Protein AF-A0A819BRG4-F1 (afdb_monomer_lite)

Radius of gyration: 20.56 Å; chains: 1; bounding box: 50×46×64 Å

pLDDT: mean 71.84, std 25.8, range [22.94, 98.12]

Structure (mmCIF, N/CA/C/O backbone):
data_AF-A0A819BRG4-F1
#
_entry.id   AF-A0A819BRG4-F1
#
loop_
_atom_site.group_PDB
_atom_site.id
_atom_site.type_symbol
_atom_site.label_atom_id
_atom_site.label_alt_id
_atom_site.label_comp_id
_atom_site.label_asym_id
_atom_site.label_entity_id
_atom_site.label_seq_id
_atom_site.pdbx_PDB_ins_code
_atom_site.Cartn_x
_atom_site.Cartn_y
_atom_site.Cartn_z
_atom_site.occupancy
_atom_site.B_iso_or_equiv
_atom_site.auth_seq_id
_atom_site.auth_comp_id
_atom_site.auth_asym_id
_atom_site.auth_atom_id
_atom_site.pdbx_PDB_model_num
ATOM 1 N N . MET A 1 1 ? -1.654 2.416 -3.029 1.00 92.06 1 MET A N 1
ATOM 2 C CA . MET A 1 1 ? -0.441 2.684 -2.222 1.00 92.06 1 MET A CA 1
ATOM 3 C C . MET A 1 1 ? -0.077 1.465 -1.393 1.00 92.06 1 MET A C 1
ATOM 5 O O . MET A 1 1 ? -0.948 0.630 -1.151 1.00 92.06 1 MET A O 1
ATOM 9 N N . SER A 1 2 ? 1.171 1.364 -0.949 1.00 94.31 2 SER A N 1
ATOM 10 C CA . SER A 1 2 ? 1.632 0.278 -0.086 1.00 94.31 2 SER A CA 1
ATOM 11 C C . SER A 1 2 ? 2.642 0.740 0.960 1.00 94.31 2 SER A C 1
ATOM 13 O O . SER A 1 2 ? 3.322 1.752 0.794 1.00 94.31 2 SER A O 1
ATOM 15 N N . PHE A 1 3 ? 2.725 -0.029 2.042 1.00 94.56 3 PHE A N 1
ATOM 16 C CA . PHE A 1 3 ? 3.697 0.129 3.118 1.00 94.56 3 PHE A CA 1
ATOM 17 C C . PHE A 1 3 ? 4.425 -1.185 3.341 1.00 94.56 3 PHE A C 1
ATOM 19 O O . PHE A 1 3 ? 3.853 -2.268 3.165 1.00 94.56 3 PHE A O 1
ATOM 26 N N . GLY A 1 4 ? 5.667 -1.090 3.802 1.00 91.69 4 GLY A N 1
ATOM 27 C CA . GLY A 1 4 ? 6.415 -2.259 4.219 1.00 91.69 4 GLY A CA 1
ATOM 28 C C . GLY A 1 4 ? 7.232 -2.900 3.093 1.00 91.69 4 GLY A C 1
ATOM 29 O O . GLY A 1 4 ? 7.934 -2.193 2.383 1.00 91.69 4 GLY A O 1
ATOM 30 N N . LEU A 1 5 ? 7.189 -4.231 2.943 1.00 89.94 5 LEU A N 1
ATOM 31 C CA . LEU A 1 5 ? 8.140 -4.988 2.124 1.00 89.94 5 LEU A CA 1
ATOM 32 C C . LEU A 1 5 ? 8.053 -4.560 0.659 1.00 89.94 5 LEU A C 1
ATOM 34 O O . LEU A 1 5 ? 9.088 -4.330 0.043 1.00 89.94 5 LEU A O 1
ATOM 38 N N . ASP A 1 6 ? 6.844 -4.373 0.128 1.00 90.81 6 ASP A N 1
ATOM 39 C CA . ASP A 1 6 ? 6.666 -3.832 -1.222 1.00 90.81 6 ASP A CA 1
ATOM 40 C C . ASP A 1 6 ? 7.275 -2.432 -1.398 1.00 90.81 6 ASP A C 1
ATOM 42 O O . ASP A 1 6 ? 8.019 -2.189 -2.345 1.00 90.81 6 ASP A O 1
ATOM 46 N N . ALA A 1 7 ? 7.015 -1.518 -0.462 1.00 92.38 7 ALA A N 1
ATOM 47 C CA . ALA A 1 7 ? 7.562 -0.167 -0.523 1.00 92.38 7 ALA A CA 1
ATOM 48 C C . ALA A 1 7 ? 9.092 -0.148 -0.359 1.00 92.38 7 ALA A C 1
ATOM 50 O O . ALA A 1 7 ? 9.774 0.644 -1.001 1.00 92.38 7 ALA A O 1
ATOM 51 N N . ALA A 1 8 ? 9.649 -1.040 0.464 1.00 89.44 8 ALA A N 1
ATOM 52 C CA . ALA A 1 8 ? 11.092 -1.204 0.621 1.00 89.44 8 ALA A CA 1
ATOM 53 C C . ALA A 1 8 ? 11.752 -1.708 -0.672 1.00 89.44 8 ALA A C 1
ATOM 55 O O . ALA A 1 8 ? 12.777 -1.169 -1.080 1.00 89.44 8 ALA A O 1
ATOM 56 N N . ILE A 1 9 ? 11.132 -2.681 -1.353 1.00 88.75 9 ILE A N 1
ATOM 57 C CA . ILE A 1 9 ? 11.578 -3.142 -2.677 1.00 88.75 9 ILE A CA 1
ATOM 58 C C . ILE A 1 9 ? 11.504 -1.994 -3.692 1.00 88.75 9 ILE A C 1
ATOM 60 O O . ILE A 1 9 ? 12.415 -1.836 -4.503 1.00 88.75 9 ILE A O 1
ATOM 64 N N . ALA A 1 10 ? 10.440 -1.186 -3.651 1.00 90.38 10 ALA A N 1
ATOM 65 C CA . ALA A 1 10 ? 10.272 -0.054 -4.554 1.00 90.38 10 ALA A CA 1
ATOM 66 C C . ALA A 1 10 ? 11.357 1.021 -4.354 1.00 90.38 10 ALA A C 1
ATOM 68 O O . ALA A 1 10 ? 11.927 1.462 -5.353 1.00 90.38 10 ALA A O 1
ATOM 69 N N . ILE A 1 11 ? 11.694 1.390 -3.106 1.00 89.50 11 ILE A N 1
ATOM 70 C CA . ILE A 1 11 ? 12.812 2.313 -2.821 1.00 89.50 11 ILE A CA 1
ATOM 71 C C . ILE A 1 11 ? 14.123 1.752 -3.368 1.00 89.50 11 ILE A C 1
ATOM 73 O O . ILE A 1 11 ? 14.795 2.430 -4.137 1.00 89.50 11 ILE A O 1
ATOM 77 N N . GLU A 1 12 ? 14.468 0.504 -3.045 1.00 86.62 12 GLU A N 1
ATOM 78 C CA . GLU A 1 12 ? 15.734 -0.083 -3.501 1.00 86.62 12 GLU A CA 1
ATOM 79 C C . GLU A 1 12 ? 15.817 -0.121 -5.035 1.00 86.62 12 GLU A C 1
ATOM 81 O O . GLU A 1 12 ? 16.853 0.175 -5.637 1.00 86.62 12 GLU A O 1
ATOM 86 N N . PHE A 1 13 ? 14.714 -0.482 -5.694 1.00 87.50 13 PHE A N 1
ATOM 87 C CA . PHE A 1 13 ? 14.632 -0.481 -7.148 1.00 87.50 13 PHE A CA 1
ATOM 88 C C . PHE A 1 13 ? 14.841 0.925 -7.726 1.00 87.50 13 PHE A C 1
ATOM 90 O O . PHE A 1 13 ? 15.566 1.076 -8.715 1.00 87.50 13 PHE A O 1
ATOM 97 N N . HIS A 1 14 ? 14.232 1.944 -7.113 1.00 89.81 14 HIS A N 1
ATOM 98 C CA . HIS A 1 14 ? 14.416 3.343 -7.489 1.00 89.81 14 HIS A CA 1
ATOM 99 C C . HIS A 1 14 ? 15.877 3.776 -7.321 1.00 89.81 14 HIS A C 1
ATOM 101 O O . HIS A 1 14 ? 16.483 4.257 -8.281 1.00 89.81 14 HIS A O 1
ATOM 107 N N . ASP A 1 15 ? 16.481 3.522 -6.161 1.00 88.81 15 ASP A N 1
ATOM 108 C CA . ASP A 1 15 ? 17.865 3.901 -5.869 1.00 88.81 15 ASP A CA 1
ATOM 109 C C . ASP A 1 15 ? 18.838 3.252 -6.851 1.00 88.81 15 ASP A C 1
ATOM 111 O O . ASP A 1 15 ? 19.709 3.924 -7.411 1.00 88.81 15 ASP A O 1
ATOM 115 N N . ARG A 1 16 ? 18.661 1.963 -7.153 1.00 85.56 16 ARG A N 1
ATOM 116 C CA . ARG A 1 16 ? 19.487 1.257 -8.146 1.00 85.56 16 ARG A CA 1
ATOM 117 C C . ARG A 1 16 ? 19.334 1.828 -9.541 1.00 85.56 16 ARG A C 1
ATOM 119 O O . ARG A 1 16 ? 20.323 1.918 -10.269 1.00 85.56 16 ARG A O 1
ATOM 126 N N . ARG A 1 17 ? 18.116 2.212 -9.919 1.00 86.94 17 ARG A N 1
ATOM 127 C CA . ARG A 1 17 ? 17.847 2.844 -11.211 1.00 86.94 17 ARG A CA 1
ATOM 128 C C . ARG A 1 17 ? 18.518 4.205 -11.328 1.00 86.94 17 ARG A C 1
ATOM 130 O O . ARG A 1 17 ? 19.012 4.529 -12.405 1.00 86.94 17 ARG A O 1
ATOM 137 N N . THR A 1 18 ? 18.566 4.959 -10.238 1.00 86.19 18 THR A N 1
ATOM 138 C CA . THR A 1 18 ? 19.268 6.243 -10.169 1.00 86.19 18 THR A CA 1
ATOM 139 C C . THR A 1 18 ? 20.787 6.057 -10.238 1.00 86.19 18 THR A C 1
ATOM 141 O O . THR A 1 18 ? 21.455 6.797 -10.957 1.00 86.19 18 THR A O 1
ATOM 144 N N . HIS A 1 19 ? 21.335 5.042 -9.562 1.00 89.81 19 HIS A N 1
ATOM 145 C CA . HIS A 1 19 ? 22.779 4.776 -9.538 1.00 89.81 19 HIS A CA 1
ATOM 146 C C . HIS A 1 19 ? 23.328 4.173 -10.841 1.00 89.81 19 HIS A C 1
ATOM 148 O O . HIS A 1 19 ? 24.421 4.538 -11.267 1.00 89.81 19 HIS A O 1
ATOM 154 N N . ASP A 1 20 ? 22.607 3.246 -11.478 1.00 87.56 20 ASP A N 1
ATOM 155 C CA . ASP A 1 20 ? 23.045 2.592 -12.718 1.00 87.56 20 ASP A CA 1
ATOM 156 C C . ASP A 1 20 ? 21.893 2.477 -13.730 1.00 87.56 20 ASP A C 1
ATOM 158 O O . ASP A 1 20 ? 21.337 1.393 -13.938 1.00 87.56 20 ASP A O 1
ATOM 162 N N . PRO A 1 21 ? 21.532 3.575 -14.417 1.00 87.25 21 PRO A N 1
ATOM 163 C CA . PRO A 1 21 ? 20.396 3.592 -15.337 1.00 87.25 21 PRO A CA 1
ATOM 164 C C . PRO A 1 21 ? 20.570 2.643 -16.534 1.00 87.25 21 PRO A C 1
ATOM 166 O O . PRO A 1 21 ? 19.584 2.232 -17.152 1.00 87.25 21 PRO A O 1
ATOM 169 N N . THR A 1 22 ? 21.801 2.229 -16.862 1.00 88.19 22 THR A N 1
ATOM 170 C CA . THR A 1 22 ? 22.077 1.337 -18.002 1.00 88.19 22 THR A CA 1
ATOM 171 C C . THR A 1 22 ? 21.472 -0.058 -17.806 1.00 88.19 22 THR A C 1
ATOM 173 O O . THR A 1 22 ? 20.990 -0.681 -18.768 1.00 88.19 22 THR A O 1
ATOM 176 N N . LYS A 1 23 ? 21.379 -0.504 -16.546 1.00 84.19 23 LYS A N 1
ATOM 177 C CA . LYS A 1 23 ? 20.692 -1.732 -16.118 1.00 84.19 23 LYS A CA 1
ATOM 178 C C . LYS A 1 23 ? 19.172 -1.673 -16.301 1.00 84.19 23 LYS A C 1
ATOM 180 O O . LYS A 1 23 ? 18.545 -2.725 -16.364 1.00 84.19 23 LYS A O 1
ATOM 185 N N . PHE A 1 24 ? 18.596 -0.483 -16.494 1.00 86.69 24 PHE A N 1
ATOM 186 C CA . PHE A 1 24 ? 17.149 -0.223 -16.581 1.00 86.69 24 PHE A CA 1
ATOM 187 C C . PHE A 1 24 ? 16.708 0.289 -17.964 1.00 86.69 24 PHE A C 1
ATOM 189 O O . PHE A 1 24 ? 15.640 0.874 -18.151 1.00 86.69 24 PHE A O 1
ATOM 196 N N . SER A 1 25 ? 17.541 0.035 -18.974 1.00 86.38 25 SER A N 1
ATOM 197 C CA . SER A 1 25 ? 17.383 0.534 -20.347 1.00 86.38 25 SER A CA 1
ATOM 198 C C . SER A 1 25 ? 16.217 -0.072 -21.144 1.00 86.38 25 SER A C 1
ATOM 200 O O . SER A 1 25 ? 15.992 0.323 -22.283 1.00 86.38 25 SER A O 1
ATOM 202 N N . SER A 1 26 ? 15.471 -1.042 -20.605 1.00 88.69 26 SER A N 1
ATOM 203 C CA . SER A 1 26 ? 14.323 -1.639 -21.308 1.00 88.69 26 SER A CA 1
ATOM 204 C C . SER A 1 26 ? 13.277 -2.191 -20.345 1.00 88.69 26 SER A C 1
ATOM 206 O O . SER A 1 26 ? 13.593 -2.535 -19.208 1.00 88.69 26 SER A O 1
ATOM 208 N N . ALA A 1 27 ? 12.039 -2.356 -20.820 1.00 81.50 27 ALA A N 1
ATOM 209 C CA . ALA A 1 27 ? 10.942 -2.896 -20.017 1.00 81.50 27 ALA A CA 1
ATOM 210 C C . ALA A 1 27 ? 11.235 -4.304 -19.463 1.00 81.50 27 ALA A C 1
ATOM 212 O O . ALA A 1 27 ? 10.916 -4.589 -18.311 1.00 81.50 27 ALA A O 1
ATOM 213 N N . TRP A 1 28 ? 11.873 -5.176 -20.252 1.00 81.50 28 TRP A N 1
ATOM 214 C CA . TRP A 1 28 ? 12.240 -6.519 -19.795 1.00 81.50 28 TRP A CA 1
ATOM 215 C C . TRP A 1 28 ? 13.332 -6.479 -18.722 1.00 81.50 28 TRP A C 1
ATOM 217 O O . TRP A 1 28 ? 13.199 -7.137 -17.692 1.00 81.50 28 TRP A O 1
ATOM 227 N N . LYS A 1 29 ? 14.361 -5.640 -18.911 1.00 84.25 29 LYS A N 1
ATOM 228 C CA . LYS A 1 29 ? 15.399 -5.426 -17.892 1.00 84.25 29 LYS A CA 1
ATOM 229 C C . LYS A 1 29 ? 14.814 -4.852 -16.599 1.00 84.25 29 LYS A C 1
ATOM 231 O O . LYS A 1 29 ? 15.152 -5.339 -15.530 1.00 84.25 29 LYS A O 1
ATOM 236 N N . ASN A 1 30 ? 13.878 -3.905 -16.691 1.00 82.12 30 ASN A N 1
ATOM 237 C CA . ASN A 1 30 ? 13.188 -3.341 -15.525 1.00 82.12 30 ASN A CA 1
ATOM 238 C C . ASN A 1 30 ? 12.427 -4.417 -14.749 1.00 82.12 30 ASN A C 1
ATOM 240 O O . ASN A 1 30 ? 12.574 -4.515 -13.534 1.00 82.12 30 ASN A O 1
ATOM 244 N N . LYS A 1 31 ? 11.668 -5.271 -15.449 1.00 83.12 31 LYS A N 1
ATOM 245 C CA . LYS A 1 31 ? 10.961 -6.396 -14.820 1.00 83.12 31 LYS A CA 1
ATOM 246 C C . LYS A 1 31 ? 11.927 -7.374 -14.151 1.00 83.12 31 LYS A C 1
ATOM 248 O O . LYS A 1 31 ? 11.674 -7.795 -13.027 1.00 83.12 31 LYS A O 1
ATOM 253 N N . LEU A 1 32 ? 13.028 -7.718 -14.821 1.00 84.62 32 LEU A N 1
ATOM 254 C CA . LEU A 1 32 ? 14.026 -8.636 -14.273 1.00 84.62 32 LEU A CA 1
ATOM 255 C C . LEU A 1 32 ? 14.723 -8.053 -13.038 1.00 84.62 32 LEU A C 1
ATOM 257 O O . LEU A 1 32 ? 14.906 -8.763 -12.056 1.00 84.62 32 LEU A O 1
ATOM 261 N N . MET A 1 33 ? 15.075 -6.768 -13.061 1.00 83.31 33 MET A N 1
ATOM 262 C CA . MET A 1 33 ? 15.674 -6.092 -11.909 1.00 83.31 33 MET A CA 1
ATOM 263 C C . MET A 1 33 ? 14.712 -6.069 -10.722 1.00 83.31 33 MET A C 1
ATOM 265 O O . MET A 1 33 ? 15.103 -6.460 -9.629 1.00 83.31 33 MET A O 1
ATOM 269 N N . TYR A 1 34 ? 13.439 -5.723 -10.942 1.00 81.62 34 TYR A N 1
ATOM 270 C CA . TYR A 1 34 ? 12.427 -5.759 -9.884 1.00 81.62 34 TYR A CA 1
ATOM 271 C C . TYR A 1 34 ? 12.274 -7.168 -9.297 1.00 81.62 34 TYR A C 1
ATOM 273 O O . TYR A 1 34 ? 12.226 -7.327 -8.080 1.00 81.62 34 TYR A O 1
ATOM 281 N N . LEU A 1 35 ? 12.274 -8.205 -10.143 1.00 82.38 35 LEU A N 1
ATOM 282 C CA . LEU A 1 35 ? 12.225 -9.601 -9.701 1.00 82.38 35 LEU A CA 1
ATOM 283 C C . LEU A 1 35 ? 13.461 -9.999 -8.876 1.00 82.38 35 LEU A C 1
ATOM 285 O O . LEU A 1 35 ? 13.324 -10.682 -7.860 1.00 82.38 35 LEU A O 1
ATOM 289 N N . ASN A 1 36 ? 14.656 -9.581 -9.296 1.00 84.00 36 ASN A N 1
ATOM 290 C CA . ASN A 1 36 ? 15.903 -9.879 -8.592 1.00 84.00 36 ASN A CA 1
ATOM 291 C C . ASN A 1 36 ? 15.954 -9.202 -7.219 1.00 84.00 36 ASN A C 1
ATOM 293 O O . ASN A 1 36 ? 16.252 -9.877 -6.232 1.00 84.00 36 ASN A O 1
ATOM 297 N N . GLU A 1 37 ? 15.603 -7.916 -7.137 1.00 81.94 37 GLU A N 1
ATOM 298 C CA . GLU A 1 37 ? 15.540 -7.199 -5.858 1.00 81.94 37 GLU A CA 1
ATOM 299 C C . GLU A 1 37 ? 14.462 -7.785 -4.949 1.00 81.94 37 GLU A C 1
ATOM 301 O O . GLU A 1 37 ? 14.736 -8.103 -3.793 1.00 81.94 37 GLU A O 1
ATOM 306 N N . SER A 1 38 ? 13.276 -8.071 -5.493 1.00 78.69 38 SER A N 1
ATOM 307 C CA . SER A 1 38 ? 12.211 -8.753 -4.752 1.00 78.69 38 SER A CA 1
ATOM 308 C C . SER A 1 38 ? 12.687 -10.086 -4.172 1.00 78.69 38 SER A C 1
ATOM 310 O O . SER A 1 38 ? 12.379 -10.409 -3.028 1.00 78.69 38 SER A O 1
ATOM 312 N N . ARG A 1 39 ? 13.471 -10.867 -4.929 1.00 79.56 39 ARG A N 1
ATOM 313 C CA . ARG A 1 39 ? 14.001 -12.162 -4.479 1.00 79.56 39 ARG A CA 1
ATOM 314 C C . ARG A 1 39 ? 15.076 -12.016 -3.404 1.00 79.56 39 ARG A C 1
ATOM 316 O O . ARG A 1 39 ? 15.070 -12.806 -2.461 1.00 79.56 39 ARG A O 1
ATOM 323 N N . LYS A 1 40 ? 15.989 -11.051 -3.544 1.00 78.94 40 LYS A N 1
ATOM 324 C CA . LYS A 1 40 ? 17.002 -10.732 -2.528 1.00 78.94 40 LYS A CA 1
ATOM 325 C C . LYS A 1 40 ? 16.316 -10.362 -1.214 1.00 78.94 40 LYS A C 1
ATOM 327 O O . LYS A 1 40 ? 16.521 -11.049 -0.218 1.00 78.94 40 LYS A O 1
ATOM 332 N N . TYR A 1 41 ? 15.410 -9.383 -1.258 1.00 69.50 41 TYR A N 1
ATOM 333 C CA . TYR A 1 41 ? 14.662 -8.931 -0.088 1.00 69.50 41 TYR A CA 1
ATOM 334 C C . TYR A 1 41 ? 13.819 -10.042 0.513 1.00 69.50 41 TYR A C 1
ATOM 336 O O . TYR A 1 41 ? 13.854 -10.220 1.718 1.00 69.50 41 TYR A O 1
ATOM 344 N N . LEU A 1 42 ? 13.120 -10.848 -0.288 1.00 72.06 42 LEU A N 1
ATOM 345 C CA . LEU A 1 42 ? 12.347 -11.976 0.229 1.00 72.06 42 LEU A CA 1
ATOM 346 C C . LEU A 1 42 ? 13.235 -13.025 0.918 1.00 72.06 42 LEU A C 1
ATOM 348 O O . LEU A 1 42 ? 12.835 -13.585 1.933 1.00 72.06 42 LEU A O 1
ATOM 352 N N . ASN A 1 43 ? 14.427 -13.305 0.388 1.00 71.88 43 ASN A N 1
ATOM 353 C CA . ASN A 1 43 ? 15.364 -14.253 0.994 1.00 71.88 43 ASN A CA 1
ATOM 354 C C . ASN A 1 43 ? 15.930 -13.718 2.318 1.00 71.88 43 ASN A C 1
ATOM 356 O O . ASN A 1 43 ? 15.910 -14.423 3.328 1.00 71.88 43 ASN A O 1
ATOM 360 N N . ASP A 1 44 ? 16.361 -12.458 2.330 1.00 69.81 44 ASP A N 1
ATOM 361 C CA . ASP A 1 44 ? 16.829 -11.772 3.537 1.00 69.81 44 ASP A CA 1
ATOM 362 C C . ASP A 1 44 ? 15.701 -11.681 4.576 1.00 69.81 44 ASP A C 1
ATOM 364 O O . ASP A 1 44 ? 15.917 -11.908 5.765 1.00 69.81 44 ASP A O 1
ATOM 368 N N . PHE A 1 45 ? 14.465 -11.472 4.127 1.00 66.81 45 PHE A N 1
ATOM 369 C CA . PHE A 1 45 ? 13.256 -11.442 4.944 1.00 66.81 45 PHE A CA 1
ATOM 370 C C . PHE A 1 45 ? 12.920 -12.804 5.569 1.00 66.81 45 PHE A C 1
ATOM 372 O O . PHE A 1 45 ? 12.666 -12.904 6.768 1.00 66.81 45 PHE A O 1
ATOM 379 N N . VAL A 1 46 ? 12.953 -13.880 4.775 1.00 64.19 46 VAL A N 1
ATOM 380 C CA . VAL A 1 46 ? 12.710 -15.254 5.253 1.00 64.19 46 VAL A CA 1
ATOM 381 C C . VAL A 1 46 ? 13.771 -15.673 6.273 1.00 64.19 46 VAL A C 1
ATOM 383 O O . VAL A 1 46 ? 13.460 -16.396 7.219 1.00 64.19 46 VAL A O 1
ATOM 386 N N . ARG A 1 47 ? 15.014 -15.208 6.107 1.00 60.81 47 ARG A N 1
ATOM 387 C CA . ARG A 1 47 ? 16.136 -15.517 7.004 1.00 60.81 47 ARG A CA 1
ATOM 388 C C . ARG A 1 47 ? 16.162 -14.670 8.275 1.00 60.81 47 ARG A C 1
ATOM 390 O O . ARG A 1 47 ? 16.555 -15.187 9.315 1.00 60.81 47 ARG A O 1
ATOM 397 N N . SER A 1 48 ? 15.748 -13.406 8.207 1.00 57.25 48 SER A N 1
ATOM 398 C CA . SER A 1 48 ? 15.838 -12.451 9.324 1.00 57.25 48 SER A CA 1
ATOM 399 C C . SER A 1 48 ? 14.732 -12.589 10.373 1.00 57.25 48 SER A C 1
ATOM 401 O O . SER A 1 48 ? 14.841 -11.972 11.426 1.00 57.25 48 SER A O 1
ATOM 403 N N . LYS A 1 49 ? 13.693 -13.412 10.136 1.00 53.28 49 LYS A N 1
ATOM 404 C CA . LYS A 1 49 ? 12.567 -13.611 11.073 1.00 53.28 49 LYS A CA 1
ATOM 405 C C . LYS A 1 49 ? 11.968 -12.261 11.512 1.00 53.28 49 LYS A C 1
ATOM 407 O O . LYS A 1 49 ? 11.818 -12.017 12.705 1.00 53.28 49 LYS A O 1
ATOM 412 N N . MET A 1 50 ? 11.684 -11.367 10.560 1.00 56.44 50 MET A N 1
ATOM 413 C CA . MET A 1 50 ? 11.503 -9.948 10.883 1.00 56.44 50 MET A CA 1
ATOM 414 C C . MET A 1 50 ? 10.116 -9.362 10.584 1.00 56.44 50 MET A C 1
ATOM 416 O O . MET A 1 50 ? 9.415 -9.778 9.666 1.00 56.44 50 MET A O 1
ATOM 420 N N . TRP A 1 51 ? 9.794 -8.395 11.450 1.00 71.44 51 TRP A N 1
ATOM 421 C CA . TRP A 1 51 ? 8.763 -7.356 11.491 1.00 71.44 51 TRP A CA 1
ATOM 422 C C . TRP A 1 51 ? 7.346 -7.681 10.998 1.00 71.44 51 TRP A C 1
ATOM 424 O O . TRP A 1 51 ? 7.013 -7.711 9.810 1.00 71.44 51 TRP A O 1
ATOM 434 N N . SER A 1 52 ? 6.468 -7.835 11.980 1.00 81.88 52 SER A N 1
ATOM 435 C CA . SER A 1 52 ? 5.032 -7.741 11.806 1.00 81.88 52 SER A CA 1
ATOM 436 C C . SER A 1 52 ? 4.611 -6.269 11.759 1.00 81.88 52 SER A C 1
ATOM 438 O O . SER A 1 52 ? 5.101 -5.428 12.519 1.00 81.88 52 SER A O 1
ATOM 440 N N . LEU A 1 53 ? 3.724 -5.940 10.821 1.00 91.06 53 LEU A N 1
ATOM 441 C CA . LEU A 1 53 ? 3.272 -4.566 10.590 1.00 91.06 53 LEU A CA 1
ATOM 442 C C . LEU A 1 53 ? 2.594 -3.930 11.813 1.00 91.06 53 LEU A C 1
ATOM 444 O O . LEU A 1 53 ? 2.628 -2.710 11.942 1.00 91.06 53 LEU A O 1
ATOM 448 N N . ASP A 1 54 ? 2.033 -4.731 12.720 1.00 92.44 54 ASP A N 1
ATOM 449 C CA . ASP A 1 54 ? 1.408 -4.270 13.970 1.00 92.44 54 ASP A CA 1
ATOM 450 C C . ASP A 1 54 ? 2.387 -3.560 14.920 1.00 92.44 54 ASP A C 1
ATOM 452 O O . ASP A 1 54 ? 1.967 -2.749 15.737 1.00 92.44 54 ASP A O 1
ATOM 456 N N . SER A 1 55 ? 3.696 -3.801 14.786 1.00 90.19 55 SER A N 1
ATOM 457 C CA . SER A 1 55 ? 4.724 -3.095 15.570 1.00 90.19 55 SER A CA 1
ATOM 458 C C . SER A 1 55 ? 5.077 -1.709 15.010 1.00 90.19 55 SER A C 1
ATOM 460 O O . SER A 1 55 ? 5.732 -0.917 15.684 1.00 90.19 55 SER A O 1
ATOM 462 N N . TYR A 1 56 ? 4.668 -1.412 13.773 1.00 92.06 56 TYR A N 1
ATOM 463 C CA . TYR A 1 56 ? 5.059 -0.205 13.033 1.00 92.06 56 TYR A CA 1
ATOM 464 C C . TYR A 1 56 ? 3.868 0.691 12.718 1.00 92.06 56 TYR A C 1
ATOM 466 O O . TYR A 1 56 ? 4.029 1.905 12.615 1.00 92.06 56 TYR A O 1
ATOM 474 N N . ILE A 1 57 ? 2.687 0.100 12.549 1.00 95.06 57 ILE A N 1
ATOM 475 C CA . ILE A 1 57 ? 1.481 0.777 12.095 1.00 95.06 57 ILE A CA 1
ATOM 476 C C . ILE A 1 57 ? 0.357 0.545 13.094 1.00 95.06 57 ILE A C 1
ATOM 478 O O . ILE A 1 57 ? -0.029 -0.595 13.339 1.00 95.06 57 ILE A O 1
ATOM 482 N N . ARG A 1 58 ? -0.257 1.634 13.557 1.00 96.88 58 ARG A N 1
ATOM 483 C CA . ARG A 1 58 ? -1.609 1.607 14.113 1.00 96.88 58 ARG A CA 1
ATOM 484 C C . ARG A 1 58 ? -2.612 1.822 12.984 1.00 96.88 58 ARG A C 1
ATOM 486 O O . ARG A 1 58 ? -2.592 2.863 12.325 1.00 96.88 58 ARG A O 1
ATOM 493 N N . LEU A 1 59 ? -3.471 0.834 12.751 1.00 97.75 59 LEU A N 1
ATOM 494 C CA . LEU A 1 59 ? -4.448 0.832 11.662 1.00 97.75 59 LEU A CA 1
ATOM 495 C C . LEU A 1 59 ? -5.842 1.135 12.197 1.00 97.75 59 LEU A C 1
ATOM 497 O O . LEU A 1 59 ? -6.339 0.416 13.061 1.00 97.75 59 LEU A O 1
ATOM 501 N N . ILE A 1 60 ? -6.490 2.165 11.660 1.00 98.12 60 ILE A N 1
ATOM 502 C CA . ILE A 1 60 ? -7.840 2.568 12.056 1.00 98.12 60 ILE A CA 1
ATOM 503 C C . ILE A 1 60 ? -8.700 2.692 10.800 1.00 98.12 60 ILE A C 1
ATOM 505 O O . ILE A 1 60 ? -8.396 3.498 9.923 1.00 98.12 60 ILE A O 1
ATOM 509 N N . CYS A 1 61 ? -9.771 1.910 10.713 1.00 97.06 61 CYS A N 1
ATOM 510 C CA . CYS A 1 61 ? -10.706 1.905 9.586 1.00 97.06 61 CYS A CA 1
ATOM 511 C C . CYS A 1 61 ? -12.096 2.287 10.092 1.00 97.06 61 CYS A C 1
ATOM 513 O O . CYS A 1 61 ? -12.614 1.627 10.986 1.00 97.06 61 CYS A O 1
ATOM 515 N N . ASP A 1 62 ? -12.679 3.369 9.572 1.00 96.88 62 ASP A N 1
ATOM 516 C CA . ASP A 1 62 ? -13.985 3.904 9.995 1.00 96.88 62 ASP A CA 1
ATOM 517 C C . ASP A 1 62 ? -14.136 4.047 11.528 1.00 96.88 62 ASP A C 1
ATOM 519 O O . ASP A 1 62 ? -15.205 3.857 12.102 1.00 96.88 62 ASP A O 1
ATOM 523 N N . GLY A 1 63 ? -13.035 4.395 12.206 1.00 95.50 63 GLY A N 1
ATOM 524 C CA . GLY A 1 63 ? -12.970 4.554 13.663 1.00 95.50 63 GLY A CA 1
ATOM 525 C C . GLY A 1 63 ? -12.670 3.270 14.449 1.00 95.50 63 GLY A C 1
ATOM 526 O O . GLY A 1 63 ? -12.379 3.355 15.641 1.00 95.50 63 GLY A O 1
ATOM 527 N N . GLU A 1 64 ? -12.666 2.100 13.809 1.00 95.94 64 GLU A N 1
ATOM 528 C CA . GLU A 1 64 ? -12.305 0.822 14.428 1.00 95.94 64 GLU A CA 1
ATOM 529 C C . GLU A 1 64 ? -10.790 0.591 14.368 1.00 95.94 64 GLU A C 1
ATOM 531 O O . GLU A 1 64 ? -10.175 0.693 13.306 1.00 95.94 64 GLU A O 1
ATOM 536 N N . ASN A 1 65 ? -10.171 0.270 15.508 1.00 96.75 65 ASN A N 1
ATOM 537 C CA . ASN A 1 65 ? -8.755 -0.085 15.564 1.00 96.75 65 ASN A CA 1
ATOM 538 C C . ASN A 1 65 ? -8.559 -1.543 15.122 1.00 96.75 65 ASN A C 1
ATOM 540 O O . ASN A 1 65 ? -8.962 -2.467 15.822 1.00 96.75 65 ASN A O 1
ATOM 544 N N . LEU A 1 66 ? -7.895 -1.735 13.983 1.00 96.56 66 LEU A N 1
ATOM 545 C CA . LEU A 1 66 ? -7.631 -3.032 13.356 1.00 96.56 66 LEU A CA 1
ATOM 546 C C . LEU A 1 66 ? -6.144 -3.415 13.385 1.00 96.56 66 LEU A C 1
ATOM 548 O O . LEU A 1 66 ? -5.699 -4.248 12.597 1.00 96.56 66 LEU A O 1
ATOM 552 N N . THR A 1 67 ? -5.356 -2.811 14.275 1.00 96.44 67 THR A N 1
ATOM 553 C CA . THR A 1 67 ? -3.898 -3.019 14.349 1.00 96.44 67 THR A CA 1
ATOM 554 C C . THR A 1 67 ? -3.518 -4.489 14.532 1.00 96.44 67 THR A C 1
ATOM 556 O O . THR A 1 67 ? -2.627 -4.976 13.843 1.00 96.44 67 THR A O 1
ATOM 559 N N . ASP A 1 68 ? -4.240 -5.240 15.367 1.00 94.81 68 ASP A N 1
ATOM 560 C CA . ASP A 1 68 ? -3.947 -6.661 15.606 1.00 94.81 68 ASP A CA 1
ATOM 561 C C . ASP A 1 68 ? -4.094 -7.535 14.352 1.00 94.81 68 ASP A C 1
ATOM 563 O O . ASP A 1 68 ? -3.418 -8.559 14.218 1.00 94.81 68 ASP A O 1
ATOM 567 N N . ALA A 1 69 ? -4.917 -7.116 13.383 1.00 93.69 69 ALA A N 1
ATOM 568 C CA . ALA A 1 69 ? -5.042 -7.818 12.110 1.00 93.69 69 ALA A CA 1
ATOM 569 C C . ALA A 1 69 ? -3.732 -7.790 11.299 1.00 93.69 69 ALA A C 1
ATOM 571 O O . ALA A 1 69 ? -3.572 -8.589 10.379 1.00 93.69 69 ALA A O 1
ATOM 572 N N . LEU A 1 70 ? -2.777 -6.915 11.639 1.00 94.19 70 LEU A N 1
ATOM 573 C CA . LEU A 1 70 ? -1.496 -6.756 10.949 1.00 94.19 70 LEU A CA 1
ATOM 574 C C . LEU A 1 70 ? -0.395 -7.726 11.399 1.00 94.19 70 LEU A C 1
ATOM 576 O O . LEU A 1 70 ? 0.634 -7.822 10.726 1.00 94.19 70 LEU A O 1
ATOM 580 N N . ARG A 1 71 ? -0.605 -8.493 12.476 1.00 90.38 71 ARG A N 1
ATOM 581 C CA . ARG A 1 71 ? 0.424 -9.334 13.120 1.00 90.38 71 ARG A CA 1
ATOM 582 C C . ARG A 1 71 ? 1.125 -10.339 12.197 1.00 90.38 71 ARG A C 1
ATOM 584 O O . ARG A 1 71 ? 2.259 -10.738 12.448 1.00 90.38 71 ARG A O 1
ATOM 591 N N . HIS A 1 72 ? 0.466 -10.775 11.126 1.00 89.44 72 HIS A N 1
ATOM 592 C CA . HIS A 1 72 ? 0.995 -11.789 10.202 1.00 89.44 72 HIS A CA 1
ATOM 593 C C . HIS A 1 72 ? 1.326 -11.245 8.810 1.00 89.44 72 HIS A C 1
ATOM 595 O O . HIS A 1 72 ? 1.558 -12.022 7.877 1.00 89.44 72 HIS A O 1
ATOM 601 N N . TYR A 1 73 ? 1.341 -9.923 8.658 1.00 92.56 73 TYR A N 1
ATOM 602 C CA . TYR A 1 73 ? 1.601 -9.270 7.386 1.00 92.56 73 TYR A CA 1
ATOM 603 C C . TYR A 1 73 ? 2.857 -8.415 7.455 1.00 92.56 73 TYR A C 1
ATOM 605 O O . TYR A 1 73 ? 3.182 -7.807 8.473 1.00 92.56 73 TYR A O 1
ATOM 613 N N . ASN A 1 74 ? 3.538 -8.367 6.317 1.00 91.31 74 ASN A N 1
ATOM 614 C CA . ASN A 1 74 ? 4.760 -7.596 6.104 1.00 91.31 74 ASN A CA 1
ATOM 615 C C . ASN A 1 74 ? 4.554 -6.594 4.966 1.00 91.31 74 ASN A C 1
ATOM 617 O O . ASN A 1 74 ? 5.473 -5.926 4.519 1.00 91.31 74 ASN A O 1
ATOM 621 N N . THR A 1 75 ? 3.357 -6.523 4.400 1.00 92.75 75 THR A N 1
ATOM 622 C CA . THR A 1 75 ? 2.979 -5.516 3.416 1.00 92.75 75 THR A CA 1
ATOM 623 C C . THR A 1 75 ? 1.520 -5.172 3.626 1.00 92.75 75 THR A C 1
ATOM 625 O O . THR A 1 75 ? 0.673 -6.062 3.721 1.00 92.75 75 THR A O 1
ATOM 628 N N . LEU A 1 76 ? 1.252 -3.875 3.722 1.00 95.75 76 LEU A N 1
ATOM 629 C CA . LEU A 1 76 ? -0.089 -3.317 3.789 1.00 95.75 76 LEU A CA 1
ATOM 630 C C . LEU A 1 76 ? -0.358 -2.654 2.449 1.00 95.75 76 LEU A C 1
ATOM 632 O O . LEU A 1 76 ? 0.390 -1.762 2.051 1.00 95.75 76 LEU A O 1
ATOM 636 N N . LEU A 1 77 ? -1.409 -3.082 1.763 1.00 95.69 77 LEU A N 1
ATOM 637 C CA . LEU A 1 77 ? -1.896 -2.438 0.553 1.00 95.69 77 LEU A CA 1
ATOM 638 C C . LEU A 1 77 ? -3.160 -1.661 0.864 1.00 95.69 77 LEU A C 1
ATOM 640 O O . LEU A 1 77 ? -4.052 -2.159 1.550 1.00 95.69 77 LEU A O 1
ATOM 644 N N . ILE A 1 78 ? -3.243 -0.473 0.282 1.00 96.19 78 ILE A N 1
ATOM 645 C CA . ILE A 1 78 ? -4.463 0.318 0.229 1.00 96.19 78 ILE A CA 1
ATOM 646 C C . ILE A 1 78 ? -4.787 0.546 -1.236 1.00 96.19 78 ILE A C 1
ATOM 648 O O . ILE A 1 78 ? -4.003 1.162 -1.975 1.00 96.19 78 ILE A O 1
ATOM 652 N N . LEU A 1 79 ? -5.922 0.001 -1.656 1.00 94.12 79 LEU A N 1
ATOM 653 C CA . LEU A 1 79 ? -6.329 -0.063 -3.050 1.00 94.12 79 LEU A CA 1
ATOM 654 C C . LEU A 1 79 ? -7.662 0.654 -3.232 1.00 94.12 79 LEU A C 1
ATOM 656 O O . LEU A 1 79 ? -8.623 0.384 -2.522 1.00 94.12 79 LEU A O 1
ATOM 660 N N . ASN A 1 80 ? -7.703 1.536 -4.227 1.00 92.50 80 ASN A N 1
ATOM 661 C CA . ASN A 1 80 ? -8.941 2.113 -4.746 1.00 92.50 80 ASN A CA 1
ATOM 662 C C . ASN A 1 80 ? -9.420 1.373 -6.010 1.00 92.50 80 ASN A C 1
ATOM 664 O O . ASN A 1 80 ? -10.598 1.382 -6.321 1.00 92.50 80 ASN A O 1
ATOM 668 N N . ILE A 1 81 ? -8.512 0.717 -6.745 1.00 89.81 81 ILE A N 1
ATOM 669 C CA . ILE A 1 81 ? -8.791 0.002 -8.002 1.00 89.81 81 ILE A CA 1
ATOM 670 C C . ILE A 1 81 ? -8.519 -1.508 -7.851 1.00 89.81 81 ILE A C 1
ATOM 672 O O . ILE A 1 81 ? -7.742 -1.895 -6.976 1.00 89.81 81 ILE A O 1
ATOM 676 N N . PRO A 1 82 ? -9.085 -2.383 -8.711 1.00 83.19 82 PRO A N 1
ATOM 677 C CA . PRO A 1 82 ? -8.955 -3.842 -8.573 1.00 83.19 82 PRO A CA 1
ATOM 678 C C . PRO A 1 82 ? -7.572 -4.411 -8.914 1.00 83.19 82 PRO A C 1
ATOM 680 O O . PRO A 1 82 ? -7.407 -5.630 -8.939 1.00 83.19 82 PRO A O 1
ATOM 683 N N . ALA A 1 83 ? -6.593 -3.562 -9.215 1.00 84.75 83 ALA A N 1
ATOM 684 C CA . ALA A 1 83 ? -5.285 -3.967 -9.698 1.00 84.75 83 ALA A CA 1
ATOM 685 C C . ALA A 1 83 ? -4.169 -3.437 -8.799 1.00 84.75 83 ALA A C 1
ATOM 687 O O . ALA A 1 83 ? -4.262 -2.362 -8.207 1.00 84.75 83 ALA A O 1
ATOM 688 N N . TYR A 1 84 ? -3.090 -4.204 -8.739 1.00 85.62 84 TYR A N 1
ATOM 689 C CA . TYR A 1 84 ? -1.893 -3.916 -7.970 1.00 85.62 84 TYR A CA 1
ATOM 690 C C . TYR A 1 84 ? -0.644 -4.302 -8.779 1.00 85.62 84 TYR A C 1
ATOM 692 O O . TYR A 1 84 ? -0.698 -5.186 -9.632 1.00 85.62 84 TYR A O 1
ATOM 700 N N . ILE A 1 85 ? 0.478 -3.604 -8.563 1.00 79.81 85 ILE A N 1
ATOM 701 C CA . ILE A 1 85 ? 1.720 -3.726 -9.357 1.00 79.81 85 ILE A CA 1
ATOM 702 C C . ILE A 1 85 ? 1.380 -3.764 -10.867 1.00 79.81 85 ILE A C 1
ATOM 704 O O . ILE A 1 85 ? 0.503 -3.040 -11.325 1.00 79.81 85 ILE A O 1
ATOM 708 N N . ALA A 1 86 ? 2.048 -4.593 -11.662 1.00 78.19 86 ALA A N 1
ATOM 709 C CA . ALA A 1 86 ? 1.924 -4.714 -13.108 1.00 78.19 86 ALA A CA 1
ATOM 710 C C . ALA A 1 86 ? 0.601 -5.378 -13.553 1.00 78.19 86 ALA A C 1
ATOM 712 O O . ALA A 1 86 ? 0.614 -6.266 -14.405 1.00 78.19 86 ALA A O 1
ATOM 713 N N . GLY A 1 87 ? -0.526 -4.976 -12.962 1.00 78.62 87 GLY A N 1
ATOM 714 C CA . GLY A 1 87 ? -1.864 -5.487 -13.248 1.00 78.62 87 GLY A CA 1
ATOM 715 C C . GLY A 1 87 ? -2.211 -6.788 -12.525 1.00 78.62 87 GLY A C 1
ATOM 716 O O . GLY A 1 87 ? -3.125 -7.483 -12.961 1.00 78.62 87 GLY A O 1
ATOM 717 N N . THR A 1 88 ? -1.500 -7.157 -11.452 1.00 81.31 88 THR A N 1
ATOM 718 C CA . THR A 1 88 ? -1.885 -8.325 -10.651 1.00 81.31 88 THR A CA 1
ATOM 719 C C . THR A 1 88 ? -3.184 -8.049 -9.908 1.00 81.31 88 THR A C 1
ATOM 721 O O . THR A 1 88 ? -3.448 -6.938 -9.450 1.00 81.31 88 THR A O 1
ATOM 724 N N . ASN A 1 89 ? -4.014 -9.082 -9.800 1.00 83.06 89 ASN A N 1
ATOM 725 C CA . ASN A 1 89 ? -5.264 -9.023 -9.066 1.00 83.06 89 ASN A CA 1
ATOM 726 C C . ASN A 1 89 ? -5.040 -9.580 -7.645 1.00 83.06 89 ASN A C 1
ATOM 728 O O . ASN A 1 89 ? -4.912 -10.800 -7.493 1.00 83.06 89 ASN A O 1
ATOM 732 N N . PRO A 1 90 ? -5.021 -8.736 -6.595 1.00 81.44 90 PRO A N 1
ATOM 733 C CA . PRO A 1 90 ? -4.810 -9.191 -5.224 1.00 81.44 90 PRO A CA 1
ATOM 734 C C . PRO A 1 90 ? -6.009 -9.968 -4.662 1.00 81.44 90 PRO A C 1
ATOM 736 O O . PRO A 1 90 ? -5.898 -10.549 -3.586 1.00 81.44 90 PRO A O 1
ATOM 739 N N . TRP A 1 91 ? -7.135 -10.028 -5.378 1.00 81.75 91 TRP A N 1
ATOM 740 C CA . TRP A 1 91 ? -8.327 -10.807 -5.027 1.00 81.75 91 TRP A CA 1
ATOM 741 C C . TRP A 1 91 ? -8.237 -12.273 -5.475 1.00 81.75 91 TRP A C 1
ATOM 743 O O . TRP A 1 91 ? -9.014 -13.112 -5.011 1.00 81.75 91 TRP A O 1
ATOM 753 N N . GLY A 1 92 ? -7.248 -12.599 -6.316 1.00 66.50 92 GLY A N 1
ATOM 754 C CA . GLY A 1 92 ? -7.061 -13.917 -6.917 1.00 66.50 92 GLY A CA 1
ATOM 755 C C . GLY A 1 92 ? -7.979 -14.165 -8.114 1.00 66.50 92 GLY A C 1
ATOM 756 O O . GLY A 1 92 ? -8.822 -13.342 -8.468 1.00 66.50 92 GLY A O 1
ATOM 757 N N . ASN A 1 93 ? -7.810 -15.324 -8.750 1.00 61.84 93 ASN A N 1
ATOM 758 C CA . ASN A 1 93 ? -8.702 -15.760 -9.822 1.00 61.84 93 ASN A CA 1
ATOM 759 C C . ASN A 1 93 ? -9.929 -16.478 -9.237 1.00 61.84 93 ASN A C 1
ATOM 761 O O . ASN A 1 93 ? -9.753 -17.418 -8.462 1.00 61.84 93 ASN A O 1
ATOM 765 N N . PRO A 1 94 ? -11.165 -16.133 -9.641 1.00 53.00 94 PRO A N 1
ATOM 766 C CA . PRO A 1 94 ? -12.362 -16.848 -9.186 1.00 53.00 94 PRO A CA 1
ATOM 767 C C . PRO A 1 94 ? -12.334 -18.342 -9.563 1.00 53.00 94 PRO A C 1
ATOM 769 O O . PRO A 1 94 ? -12.928 -19.168 -8.876 1.00 53.00 94 PRO A O 1
ATOM 772 N N . SER A 1 95 ? -11.583 -18.712 -10.604 1.00 46.16 95 SER A N 1
ATOM 773 C CA . SER A 1 95 ? -11.460 -20.081 -11.116 1.00 46.16 95 SER A CA 1
ATOM 774 C C . SER A 1 95 ? -10.653 -21.040 -10.224 1.00 46.16 95 SER A C 1
ATOM 776 O O . SER A 1 95 ? -10.715 -22.247 -10.441 1.00 46.16 95 SER A O 1
ATOM 778 N N . SER A 1 96 ? -9.895 -20.554 -9.231 1.00 46.94 96 SER A N 1
ATOM 779 C CA . SER A 1 96 ? -9.078 -21.406 -8.343 1.00 46.94 96 SER A CA 1
ATOM 780 C C . SER A 1 96 ? -9.806 -21.885 -7.080 1.00 46.94 96 SER A C 1
ATOM 782 O O . SER A 1 96 ? -9.254 -22.672 -6.315 1.00 46.94 96 SER A O 1
ATOM 784 N N . LEU A 1 97 ? -11.058 -21.466 -6.865 1.00 42.66 97 LEU A N 1
ATOM 785 C CA . LEU A 1 97 ? -11.874 -21.863 -5.708 1.00 42.66 97 LEU A CA 1
ATOM 786 C C . LEU A 1 97 ? -12.518 -23.260 -5.831 1.00 42.66 97 LEU A C 1
ATOM 788 O O . LEU A 1 97 ? -13.141 -23.708 -4.875 1.00 42.66 97 LEU A O 1
ATOM 792 N N . ASN A 1 98 ? -12.342 -23.965 -6.958 1.00 31.92 98 ASN A N 1
ATOM 793 C CA . ASN A 1 98 ? -12.983 -25.265 -7.219 1.00 31.92 98 ASN A CA 1
ATOM 794 C C . ASN A 1 98 ? -12.063 -26.500 -7.171 1.00 31.92 98 ASN A C 1
ATOM 796 O O . ASN A 1 98 ? -12.536 -27.607 -7.425 1.00 31.92 98 ASN A O 1
ATOM 800 N N . SER A 1 99 ? -10.777 -26.384 -6.827 1.00 33.62 99 SER A N 1
ATOM 801 C CA . SER A 1 99 ? -9.926 -27.572 -6.654 1.00 33.62 99 SER A CA 1
ATOM 802 C C . SER A 1 99 ? -9.825 -27.968 -5.181 1.00 33.62 99 SER A C 1
ATOM 804 O O . SER A 1 99 ? -8.980 -27.458 -4.444 1.00 33.62 99 SER A O 1
ATOM 806 N N . ASN A 1 100 ? -10.695 -28.893 -4.768 1.00 31.16 100 ASN A N 1
ATOM 807 C CA . ASN A 1 100 ? -10.568 -29.627 -3.513 1.00 31.16 100 ASN A CA 1
ATOM 808 C C . ASN A 1 100 ? -9.172 -30.263 -3.367 1.00 31.16 100 ASN A C 1
ATOM 810 O O . ASN A 1 100 ? -8.560 -30.743 -4.320 1.00 31.16 100 ASN A O 1
ATOM 814 N N . THR A 1 101 ? -8.711 -30.253 -2.123 1.00 39.38 101 THR A N 1
ATOM 815 C CA . THR A 1 101 ? -7.482 -30.811 -1.557 1.00 39.38 101 THR A CA 1
ATOM 816 C C . THR A 1 101 ? -7.093 -32.201 -2.073 1.00 39.38 101 THR A C 1
ATOM 818 O O . THR A 1 101 ? -7.910 -33.118 -2.020 1.00 39.38 101 THR A O 1
ATOM 821 N N . ASN A 1 102 ? -5.816 -32.343 -2.467 1.00 31.52 102 ASN A N 1
ATOM 822 C CA . ASN A 1 102 ? -4.890 -33.472 -2.215 1.00 31.52 102 ASN A CA 1
ATOM 823 C C . ASN A 1 102 ? -3.949 -33.729 -3.408 1.00 31.52 102 ASN A C 1
ATOM 825 O O . ASN A 1 102 ? -4.123 -34.701 -4.133 1.00 31.52 102 ASN A O 1
ATOM 829 N N . ASN A 1 103 ? -2.945 -32.864 -3.608 1.00 28.28 103 ASN A N 1
ATOM 830 C CA . ASN A 1 103 ? -1.622 -33.236 -4.143 1.00 28.28 103 ASN A CA 1
ATOM 831 C C . ASN A 1 103 ? -0.705 -31.999 -4.219 1.00 28.28 103 ASN A C 1
ATOM 833 O O . ASN A 1 103 ? -0.652 -31.301 -5.231 1.00 28.28 103 ASN A O 1
ATOM 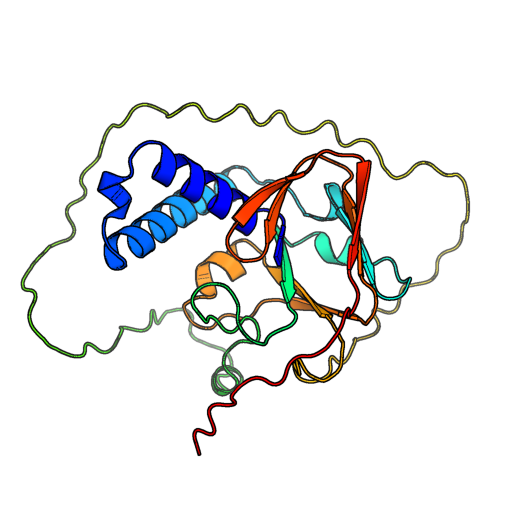837 N N . LEU A 1 104 ? 0.054 -31.726 -3.151 1.00 36.28 104 LEU A N 1
ATOM 838 C CA . LEU A 1 104 ? 1.271 -30.919 -3.275 1.00 36.28 104 LEU A CA 1
ATOM 839 C C . LEU A 1 104 ? 2.335 -31.793 -3.942 1.00 36.28 104 LEU A C 1
ATOM 841 O O . LEU A 1 104 ? 3.067 -32.473 -3.241 1.00 36.28 104 LEU A O 1
ATOM 845 N N . ASN A 1 105 ? 2.369 -31.811 -5.275 1.00 29.89 105 ASN A N 1
ATOM 846 C CA . ASN A 1 105 ? 3.540 -32.235 -6.060 1.00 29.89 105 ASN A CA 1
ATOM 847 C C . ASN A 1 105 ? 3.529 -31.746 -7.519 1.00 29.89 105 ASN A C 1
ATOM 849 O O . ASN A 1 105 ? 4.408 -32.121 -8.288 1.00 29.89 105 ASN A O 1
ATOM 853 N N . HIS A 1 106 ? 2.592 -30.884 -7.926 1.00 25.78 106 HIS A N 1
ATOM 854 C CA . HIS A 1 106 ? 2.571 -30.377 -9.295 1.00 25.78 106 HIS A CA 1
ATOM 855 C C . HIS A 1 106 ? 2.950 -28.896 -9.332 1.00 25.78 106 HIS A C 1
ATOM 857 O O . HIS A 1 106 ? 2.130 -28.014 -9.086 1.00 25.78 106 HIS A O 1
ATOM 863 N N . VAL A 1 107 ? 4.216 -28.624 -9.650 1.00 31.06 107 VAL A N 1
ATOM 864 C CA . VAL A 1 107 ? 4.612 -27.333 -10.223 1.00 31.06 107 VAL A CA 1
ATOM 865 C C . VAL A 1 107 ? 3.903 -27.240 -11.581 1.00 31.06 107 VAL A C 1
ATOM 867 O O . VAL A 1 107 ? 4.090 -28.140 -12.403 1.00 31.06 107 VAL A O 1
ATOM 870 N N . PRO A 1 108 ? 3.053 -26.233 -11.848 1.00 29.67 108 PRO A N 1
ATOM 871 C CA . PRO A 1 108 ? 2.476 -26.085 -13.171 1.00 29.67 108 PRO A CA 1
ATOM 872 C C . PRO A 1 108 ? 3.592 -25.726 -14.156 1.00 29.67 108 PRO A C 1
ATOM 874 O O . PRO A 1 108 ? 4.237 -24.683 -14.051 1.00 29.67 108 PRO A O 1
ATOM 877 N N . VAL A 1 109 ? 3.831 -26.640 -15.095 1.00 27.61 109 VAL A N 1
ATOM 878 C CA . VAL A 1 109 ? 4.622 -26.408 -16.301 1.00 27.61 109 VAL A CA 1
ATOM 879 C C . VAL A 1 109 ? 3.871 -25.365 -17.125 1.00 27.61 109 VAL A C 1
ATOM 881 O O . VAL A 1 109 ? 2.727 -25.590 -17.509 1.00 27.61 109 VAL A O 1
ATOM 884 N N . PHE A 1 110 ? 4.498 -24.211 -17.349 1.00 31.12 110 PHE A N 1
ATOM 885 C CA . PHE A 1 110 ? 3.966 -23.182 -18.237 1.00 31.12 110 PHE A CA 1
ATOM 886 C C . PHE A 1 110 ? 3.891 -23.715 -19.669 1.00 31.12 110 PHE A C 1
ATOM 888 O O . PHE A 1 110 ? 4.899 -24.182 -20.211 1.00 31.12 110 PHE A O 1
ATOM 895 N N . ASP A 1 111 ? 2.705 -23.611 -20.268 1.00 25.58 111 ASP A N 1
ATOM 896 C CA . ASP A 1 111 ? 2.519 -23.838 -21.694 1.00 25.58 111 ASP A CA 1
ATOM 897 C C . ASP A 1 111 ? 3.259 -22.744 -22.480 1.00 25.58 111 ASP A C 1
ATOM 899 O O . ASP A 1 111 ? 3.168 -21.549 -22.181 1.00 25.58 111 ASP A O 1
ATOM 903 N N . ARG A 1 112 ? 4.099 -23.196 -23.412 1.00 34.56 112 ARG A N 1
ATOM 904 C CA . ARG A 1 112 ? 5.065 -22.396 -24.173 1.00 34.56 112 ARG A CA 1
ATOM 905 C C . ARG A 1 112 ? 4.424 -22.001 -25.490 1.00 34.56 112 ARG A C 1
ATOM 907 O O . ARG A 1 112 ? 4.483 -22.783 -26.441 1.00 34.56 112 ARG A O 1
ATOM 914 N N . ASP A 1 113 ? 3.987 -20.754 -25.608 1.00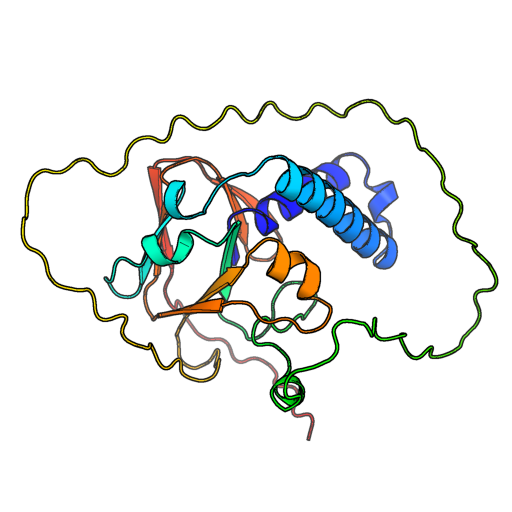 29.25 113 ASP A N 1
ATOM 915 C CA . ASP A 1 113 ? 3.842 -20.173 -26.937 1.00 29.25 113 ASP A CA 1
ATOM 916 C C . ASP A 1 113 ? 5.226 -19.912 -27.537 1.00 29.25 113 ASP A C 1
ATOM 918 O O . ASP A 1 113 ? 6.044 -19.110 -27.076 1.00 29.25 113 ASP A O 1
ATOM 922 N N . LYS A 1 114 ? 5.506 -20.730 -28.553 1.00 37.06 114 LYS A N 1
ATOM 923 C CA . LYS A 1 114 ? 6.706 -20.754 -29.377 1.00 37.06 114 LYS A CA 1
ATOM 924 C C . LYS A 1 114 ? 6.809 -19.447 -30.155 1.00 37.06 114 LYS A C 1
ATOM 926 O O . LYS A 1 114 ? 5.998 -19.214 -31.032 1.00 37.06 114 LYS A O 1
ATOM 931 N N . HIS A 1 115 ? 7.891 -18.704 -29.957 1.00 28.28 115 HIS A N 1
ATOM 932 C CA . HIS A 1 115 ? 8.744 -18.294 -31.072 1.00 28.28 115 HIS A CA 1
ATOM 933 C C . HIS A 1 115 ? 10.176 -18.081 -30.558 1.00 28.28 115 HIS A C 1
ATOM 935 O O . HIS A 1 115 ? 10.450 -17.196 -29.758 1.00 28.28 115 HIS A O 1
ATOM 941 N N . SER A 1 116 ? 11.043 -19.003 -30.987 1.00 33.69 116 SER A N 1
ATOM 942 C CA . SER A 1 116 ? 12.510 -19.018 -30.966 1.00 33.69 116 SER A CA 1
ATOM 943 C C . SER A 1 116 ? 13.240 -18.207 -29.897 1.00 33.69 116 SER A C 1
ATOM 945 O O . SER A 1 116 ? 13.498 -17.034 -30.106 1.00 33.69 116 SER A O 1
ATOM 947 N N . LEU A 1 117 ? 13.760 -18.893 -28.875 1.00 30.67 117 LEU A N 1
ATOM 948 C CA . LEU A 1 117 ? 15.108 -18.645 -28.349 1.00 30.67 117 LEU A CA 1
ATOM 949 C C . LEU A 1 117 ? 15.669 -19.981 -27.836 1.00 30.67 117 LEU A C 1
ATOM 951 O O . LEU A 1 117 ? 15.186 -20.577 -26.874 1.00 30.67 117 LEU A O 1
ATOM 955 N N . SER A 1 118 ? 16.640 -20.497 -28.578 1.00 27.14 118 SER A N 1
ATOM 956 C CA . SER A 1 118 ? 17.398 -21.710 -28.300 1.00 27.14 118 SER A CA 1
ATOM 957 C C . SER A 1 118 ? 18.369 -21.495 -27.139 1.00 27.14 118 SER A C 1
ATOM 959 O O . SER A 1 118 ? 19.117 -20.525 -27.146 1.00 27.14 118 SER A O 1
ATOM 961 N N . HIS A 1 119 ? 18.381 -22.453 -26.209 1.00 32.06 119 HIS A N 1
ATOM 962 C CA . HIS A 1 119 ? 19.474 -22.765 -25.284 1.00 32.06 119 HIS A CA 1
ATOM 963 C C . HIS A 1 119 ? 20.123 -21.585 -24.542 1.00 32.06 119 HIS A C 1
ATOM 965 O O . HIS A 1 119 ? 21.177 -21.097 -24.932 1.00 32.06 119 HIS A O 1
ATOM 971 N N . VAL A 1 120 ? 19.602 -21.264 -23.356 1.00 25.44 120 VAL A N 1
ATOM 972 C CA . VAL A 1 120 ? 20.490 -20.910 -22.242 1.00 25.44 120 VAL A CA 1
ATOM 973 C C . VAL A 1 120 ? 20.157 -21.849 -21.097 1.00 25.44 120 VAL A C 1
ATOM 975 O O . VAL A 1 120 ? 19.152 -21.707 -20.403 1.00 25.44 120 VAL A O 1
ATOM 978 N N . ALA A 1 121 ? 20.980 -22.888 -21.001 1.00 24.66 121 ALA A N 1
ATOM 979 C CA . ALA A 1 121 ? 21.031 -23.770 -19.859 1.00 24.66 121 ALA A CA 1
ATOM 980 C C . ALA A 1 121 ? 21.272 -22.951 -18.587 1.00 24.66 121 ALA A C 1
ATOM 982 O O . ALA A 1 121 ? 22.002 -21.962 -18.586 1.00 24.66 121 ALA A O 1
ATOM 983 N N . THR A 1 122 ? 20.661 -23.421 -17.509 1.00 31.95 122 THR A N 1
ATOM 984 C CA . THR A 1 122 ? 21.029 -23.179 -16.119 1.00 31.95 122 THR A CA 1
ATOM 985 C C . THR A 1 122 ? 22.542 -23.296 -15.933 1.00 31.95 122 THR A C 1
ATOM 987 O O . THR A 1 122 ? 23.070 -24.379 -15.693 1.00 31.95 122 THR A O 1
ATOM 990 N N . SER A 1 123 ? 23.252 -22.175 -16.022 1.00 22.94 123 SER A N 1
ATOM 991 C CA . SER A 1 123 ? 24.595 -22.045 -15.476 1.00 22.94 123 SER A CA 1
ATOM 992 C C . SER A 1 123 ? 24.496 -21.298 -14.150 1.00 22.94 123 SER A C 1
ATOM 994 O O . SER A 1 123 ? 24.089 -20.141 -14.066 1.00 22.94 123 SER A O 1
ATOM 996 N N . LEU A 1 124 ? 24.840 -22.014 -13.081 1.00 31.42 124 LEU A N 1
ATOM 997 C CA . LEU A 1 124 ? 25.232 -21.442 -11.802 1.00 31.42 124 LEU A CA 1
ATOM 998 C C . LEU A 1 124 ? 26.452 -20.546 -12.046 1.00 31.42 124 LEU A C 1
ATOM 1000 O O . LEU A 1 124 ? 27.584 -21.018 -12.023 1.00 31.42 124 LEU A O 1
ATOM 1004 N N . SER A 1 125 ? 26.237 -19.261 -12.304 1.00 23.69 125 SER A N 1
ATOM 1005 C CA . SER A 1 125 ? 27.294 -18.267 -12.167 1.00 23.69 125 SER A CA 1
ATOM 1006 C C . SER A 1 125 ? 27.240 -17.727 -10.744 1.00 23.69 125 SER A C 1
ATOM 1008 O O . SER A 1 125 ? 26.388 -16.907 -10.402 1.00 23.69 125 SER A O 1
ATOM 1010 N N . TYR A 1 126 ? 28.141 -18.243 -9.912 1.00 24.36 126 TYR A N 1
ATOM 1011 C CA . TYR A 1 126 ? 28.517 -17.657 -8.634 1.00 24.36 126 TYR A CA 1
ATOM 1012 C C . TYR A 1 126 ? 29.128 -16.284 -8.936 1.00 24.36 126 TYR A C 1
ATOM 1014 O O . TYR A 1 126 ? 30.294 -16.190 -9.315 1.00 24.36 126 TYR A O 1
ATOM 1022 N N . VAL A 1 127 ? 28.322 -15.224 -8.866 1.00 23.33 127 VAL A N 1
ATOM 1023 C CA . VAL A 1 127 ? 28.846 -13.859 -8.917 1.00 23.33 127 VAL A CA 1
ATOM 1024 C C . VAL A 1 127 ? 29.192 -13.484 -7.490 1.00 23.33 127 VAL A C 1
ATOM 1026 O O . VAL A 1 127 ? 28.325 -13.257 -6.648 1.00 23.33 127 VAL A O 1
ATOM 1029 N N . HIS A 1 128 ? 30.491 -13.514 -7.227 1.00 26.86 128 HIS A N 1
ATOM 1030 C CA . HIS A 1 128 ? 31.088 -12.899 -6.064 1.00 26.86 128 HIS A CA 1
ATOM 1031 C C . HIS A 1 128 ? 31.003 -11.389 -6.293 1.00 26.86 128 HIS A C 1
ATOM 1033 O O . HIS A 1 128 ? 31.829 -10.838 -7.008 1.00 26.86 128 HIS A O 1
ATOM 1039 N N . ASP A 1 129 ? 29.989 -10.741 -5.730 1.00 24.05 129 ASP A N 1
ATOM 1040 C CA . ASP A 1 129 ? 29.978 -9.290 -5.613 1.00 24.05 129 ASP A CA 1
ATOM 1041 C C . ASP A 1 129 ? 29.849 -8.928 -4.143 1.00 24.05 129 ASP A C 1
ATOM 1043 O O . ASP A 1 129 ? 28.988 -9.431 -3.414 1.00 24.05 129 ASP A O 1
ATOM 1047 N N . SER A 1 130 ? 30.817 -8.120 -3.724 1.00 25.77 130 SER A N 1
ATOM 1048 C CA . SER A 1 130 ? 31.023 -7.599 -2.385 1.00 25.77 130 SER A CA 1
ATOM 1049 C C . SER A 1 130 ? 29.707 -7.186 -1.755 1.00 25.77 130 SER A C 1
ATOM 1051 O O . SER A 1 130 ? 28.893 -6.533 -2.406 1.00 25.77 130 SER A O 1
ATOM 1053 N N . ALA A 1 131 ? 29.529 -7.570 -0.489 1.00 27.06 131 ALA A N 1
ATOM 1054 C CA . ALA A 1 131 ? 28.430 -7.143 0.359 1.00 27.06 131 ALA A CA 1
ATOM 1055 C C . ALA A 1 131 ? 28.198 -5.638 0.172 1.00 27.06 131 ALA A C 1
ATOM 1057 O O . ALA A 1 131 ? 28.927 -4.812 0.717 1.00 27.06 131 ALA A O 1
ATOM 1058 N N . ALA A 1 132 ? 27.215 -5.285 -0.658 1.00 28.77 132 ALA A N 1
ATOM 1059 C CA . ALA A 1 132 ? 26.705 -3.934 -0.718 1.00 28.77 132 ALA A CA 1
ATOM 1060 C C . ALA A 1 132 ? 26.110 -3.713 0.660 1.00 28.77 132 ALA A C 1
ATOM 1062 O O . ALA A 1 132 ? 25.156 -4.414 1.003 1.00 28.77 132 ALA A O 1
ATOM 1063 N N . ASN A 1 133 ? 26.782 -2.860 1.439 1.00 28.55 133 ASN A N 1
ATOM 1064 C CA . ASN A 1 133 ? 26.462 -2.480 2.804 1.00 28.55 133 ASN A CA 1
ATOM 1065 C C . ASN A 1 133 ? 24.983 -2.721 3.071 1.00 28.55 133 ASN A C 1
ATOM 1067 O O . ASN A 1 133 ? 24.132 -1.969 2.591 1.00 28.55 133 ASN A O 1
ATOM 1071 N N . ALA A 1 134 ? 24.687 -3.803 3.797 1.00 31.28 134 ALA A N 1
ATOM 1072 C CA . ALA A 1 134 ? 23.449 -3.855 4.534 1.00 31.28 134 ALA A CA 1
ATOM 1073 C C . ALA A 1 134 ? 23.471 -2.556 5.328 1.00 31.28 134 ALA A C 1
ATOM 1075 O O . ALA A 1 134 ? 24.340 -2.378 6.183 1.00 31.28 134 ALA A O 1
ATOM 1076 N N . HIS A 1 135 ? 22.619 -1.600 4.953 1.00 32.47 135 HIS A N 1
ATOM 1077 C CA . HIS A 1 135 ? 22.312 -0.520 5.862 1.00 32.47 135 HIS A CA 1
ATOM 1078 C C . HIS A 1 135 ? 21.900 -1.260 7.122 1.00 32.47 135 HIS A C 1
ATOM 1080 O O . HIS A 1 135 ? 20.975 -2.072 7.077 1.00 32.47 135 HIS A O 1
ATOM 1086 N N . GLU A 1 136 ? 22.711 -1.119 8.164 1.00 32.69 136 GLU A N 1
ATOM 1087 C CA . GLU A 1 136 ? 22.461 -1.660 9.481 1.00 32.69 136 GLU A CA 1
ATOM 1088 C C . GLU A 1 136 ? 21.111 -1.068 9.879 1.00 32.69 136 GLU A C 1
ATOM 1090 O O . GLU A 1 136 ? 21.004 0.084 10.304 1.00 32.69 136 GLU A O 1
ATOM 1095 N N . VAL A 1 137 ? 20.036 -1.795 9.560 1.00 37.66 137 VAL A N 1
ATOM 1096 C CA . VAL A 1 137 ? 18.693 -1.464 9.999 1.00 37.66 137 VAL A CA 1
ATOM 1097 C C . VAL A 1 137 ? 18.758 -1.795 11.469 1.00 37.66 137 VAL A C 1
ATOM 1099 O O . VAL A 1 137 ? 18.528 -2.936 11.866 1.00 37.66 137 VAL A O 1
ATOM 1102 N N . ASN A 1 138 ? 19.191 -0.808 12.252 1.00 31.50 138 ASN A N 1
ATOM 1103 C CA . ASN A 1 138 ? 19.029 -0.830 13.687 1.00 31.50 138 ASN A CA 1
ATOM 1104 C C . ASN A 1 138 ? 17.594 -1.273 13.936 1.00 31.50 138 ASN A C 1
ATOM 1106 O O . ASN A 1 138 ? 16.658 -0.650 13.426 1.00 31.50 138 ASN A O 1
ATOM 1110 N N . GLU A 1 139 ? 17.455 -2.385 14.654 1.00 36.41 139 GLU A N 1
ATOM 1111 C CA . GLU A 1 139 ? 16.199 -2.830 15.230 1.00 36.41 139 GLU A CA 1
ATOM 1112 C C . GLU A 1 139 ? 15.541 -1.578 15.826 1.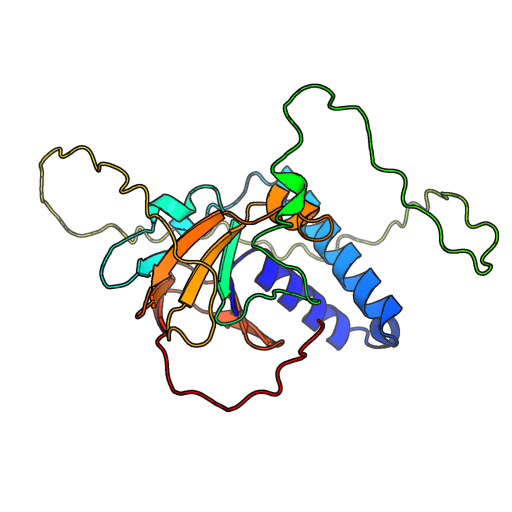00 36.41 139 GLU A C 1
ATOM 1114 O O . GLU A 1 139 ? 16.140 -0.953 16.709 1.00 36.41 139 GLU A O 1
ATOM 1119 N N . PRO A 1 140 ? 14.411 -1.087 15.279 1.00 37.22 140 PRO A N 1
ATOM 1120 C CA . PRO A 1 140 ? 13.833 0.127 15.808 1.00 37.22 140 PRO A CA 1
ATOM 1121 C C . PRO A 1 140 ? 13.462 -0.191 17.244 1.00 37.22 140 PRO A C 1
ATOM 1123 O O . PRO A 1 140 ? 12.721 -1.141 17.501 1.00 37.22 140 PRO A O 1
ATOM 1126 N N . THR A 1 141 ? 14.003 0.584 18.183 1.00 36.62 141 THR A N 1
ATOM 1127 C CA . THR A 1 141 ? 13.507 0.635 19.551 1.00 36.62 141 THR A CA 1
ATOM 1128 C C . THR A 1 141 ? 12.033 0.970 19.418 1.00 36.62 141 THR A C 1
ATOM 1130 O O . THR A 1 141 ? 11.685 2.124 19.171 1.00 36.62 141 THR A O 1
ATOM 1133 N N . ALA A 1 142 ? 11.179 -0.055 19.450 1.00 39.09 142 ALA A N 1
ATOM 1134 C CA . ALA A 1 142 ? 9.747 0.097 19.317 1.00 39.09 142 ALA A CA 1
ATOM 1135 C C . ALA A 1 142 ? 9.330 1.065 20.418 1.00 39.09 142 ALA A C 1
ATOM 1137 O O . ALA A 1 142 ? 9.345 0.726 21.604 1.00 39.09 142 ALA A O 1
ATOM 1138 N N . VAL A 1 143 ? 9.054 2.313 20.041 1.00 39.94 143 VAL A N 1
ATOM 1139 C CA . VAL A 1 143 ? 8.460 3.262 20.965 1.00 39.94 143 VAL A CA 1
ATOM 1140 C C . VAL A 1 143 ? 7.114 2.647 21.275 1.00 39.94 143 VAL A C 1
ATOM 1142 O O . VAL A 1 143 ? 6.290 2.465 20.381 1.00 39.94 143 VAL A O 1
ATOM 1145 N N . ASN A 1 144 ? 6.950 2.227 22.526 1.00 40.31 144 ASN A N 1
ATOM 1146 C CA . ASN A 1 144 ? 5.737 1.600 23.003 1.00 40.31 144 ASN A CA 1
ATOM 1147 C C . ASN A 1 144 ? 4.602 2.624 22.833 1.00 40.31 144 ASN A C 1
ATOM 1149 O O . ASN A 1 144 ? 4.383 3.473 23.694 1.00 40.31 144 ASN A O 1
ATOM 1153 N N . CYS A 1 145 ? 3.911 2.579 21.690 1.00 40.59 145 CYS A N 1
ATOM 1154 C CA . CYS A 1 145 ? 2.758 3.424 21.368 1.00 40.59 145 CYS A CA 1
ATOM 1155 C C . CYS A 1 145 ? 1.578 3.164 22.329 1.00 40.59 145 CYS A C 1
ATOM 1157 O O . CYS A 1 145 ? 0.569 3.864 22.294 1.00 40.59 145 CYS A O 1
ATOM 1159 N N . CYS A 1 146 ? 1.712 2.169 23.207 1.00 37.28 146 CYS A N 1
ATOM 1160 C CA . CYS A 1 146 ? 0.751 1.769 24.216 1.00 37.28 146 CYS A CA 1
ATOM 1161 C C . CYS A 1 146 ? 1.082 2.403 25.575 1.00 37.28 146 CYS A C 1
ATOM 1163 O O . CYS A 1 146 ? 1.510 1.706 26.487 1.00 37.28 146 CYS A O 1
ATOM 1165 N N . ASN A 1 147 ? 0.865 3.710 25.734 1.00 32.47 147 ASN A N 1
ATOM 1166 C CA . ASN A 1 147 ? 0.820 4.335 27.058 1.00 32.47 147 ASN A CA 1
ATOM 1167 C C . ASN A 1 147 ? -0.433 5.204 27.189 1.00 32.47 147 ASN A C 1
ATOM 1169 O O . ASN A 1 147 ? -0.388 6.409 26.955 1.00 32.47 147 ASN A O 1
ATOM 1173 N N . THR A 1 148 ? -1.548 4.615 27.625 1.00 34.94 148 THR A N 1
ATOM 1174 C CA . THR A 1 148 ? -2.489 5.308 28.520 1.00 34.94 148 THR A CA 1
ATOM 1175 C C . THR A 1 148 ? -3.244 4.287 29.373 1.00 34.94 148 THR A C 1
ATOM 1177 O O . THR A 1 148 ? -3.675 3.240 28.901 1.00 34.94 148 THR A O 1
ATOM 1180 N N . SER A 1 149 ? -3.316 4.596 30.661 1.00 39.62 149 SER A N 1
ATOM 1181 C CA . SER A 1 149 ? -3.878 3.839 31.776 1.00 39.62 149 SER A CA 1
ATOM 1182 C C . SER A 1 149 ? -5.361 3.468 31.636 1.00 39.62 149 SER A C 1
ATOM 1184 O O . SER A 1 149 ? -6.168 4.329 31.308 1.00 39.62 149 SER A O 1
ATOM 1186 N N . GLN A 1 150 ? -5.660 2.227 32.046 1.00 32.50 150 GLN A N 1
ATOM 1187 C CA . GLN A 1 150 ? -6.938 1.678 32.533 1.00 32.50 150 GLN A CA 1
ATOM 1188 C C . GLN A 1 150 ? -8.174 1.773 31.623 1.00 32.50 150 GLN A C 1
ATOM 1190 O O . GLN A 1 150 ? -8.785 2.825 31.511 1.00 32.50 150 GLN A O 1
ATOM 1195 N N . CYS A 1 151 ? -8.608 0.607 31.130 1.00 27.58 151 CYS A N 1
ATOM 1196 C CA . CYS A 1 151 ? -9.962 0.077 31.336 1.00 27.58 151 CYS A CA 1
ATOM 1197 C C . CYS A 1 151 ? -9.895 -1.463 31.266 1.00 27.58 151 CYS A C 1
ATOM 1199 O O . CYS A 1 151 ? -9.618 -2.028 30.209 1.00 27.58 151 CYS A O 1
ATOM 1201 N N . GLU A 1 152 ? -10.110 -2.130 32.401 1.00 31.39 152 GLU A N 1
ATOM 1202 C CA . GLU A 1 152 ? -10.494 -3.545 32.463 1.00 31.39 152 GLU A CA 1
ATOM 1203 C C . GLU A 1 152 ? -11.940 -3.669 31.952 1.00 31.39 152 GLU A C 1
ATOM 1205 O O . GLU A 1 152 ? -12.802 -2.909 32.384 1.00 31.39 152 GLU A O 1
ATOM 1210 N N . ASP A 1 153 ? -12.223 -4.563 31.005 1.00 26.44 153 ASP A N 1
ATOM 1211 C CA . ASP A 1 153 ? -12.806 -5.869 31.328 1.00 26.44 153 ASP A CA 1
ATOM 1212 C C . ASP A 1 153 ? -12.912 -6.744 30.065 1.00 26.44 153 ASP A C 1
ATOM 1214 O O . ASP A 1 153 ? -13.064 -6.270 28.935 1.00 26.44 153 ASP A O 1
ATOM 1218 N N . SER A 1 154 ? -12.797 -8.050 30.276 1.00 44.09 154 SER A N 1
ATOM 1219 C CA . SER A 1 154 ? -12.796 -9.083 29.246 1.00 44.09 154 SER A CA 1
ATOM 1220 C C . SER A 1 154 ? -14.111 -9.104 28.470 1.00 44.09 154 SER A C 1
ATOM 1222 O O . SER A 1 154 ? -15.135 -9.569 28.964 1.00 44.09 154 SER A O 1
ATOM 1224 N N . SER A 1 155 ? -14.067 -8.711 27.201 1.00 35.22 155 SER A N 1
ATOM 1225 C CA . SER A 1 155 ? -15.066 -9.134 26.225 1.00 35.22 155 SER A CA 1
ATOM 1226 C C . SER A 1 155 ? -14.353 -9.782 25.051 1.00 35.22 155 SER A C 1
ATOM 1228 O O . SER A 1 155 ? -13.509 -9.194 24.385 1.00 35.22 155 SER A O 1
ATOM 1230 N N . THR A 1 156 ? -14.657 -11.060 24.850 1.00 27.56 156 THR A N 1
ATOM 1231 C CA . THR A 1 156 ? -14.285 -11.838 23.676 1.00 27.56 156 THR A CA 1
ATOM 1232 C C . THR A 1 156 ? -14.660 -11.042 22.429 1.00 27.56 156 THR A C 1
ATOM 1234 O O . THR A 1 156 ? -15.840 -10.963 22.081 1.00 27.56 156 THR A O 1
ATOM 1237 N N . THR A 1 157 ? -13.669 -10.439 21.765 1.00 33.62 157 THR A N 1
ATOM 1238 C CA . THR A 1 157 ? -13.851 -9.791 20.467 1.00 33.62 157 THR A CA 1
ATOM 1239 C C . THR A 1 157 ? -14.274 -10.877 19.496 1.00 33.62 157 THR A C 1
ATOM 1241 O O . THR A 1 157 ? -13.462 -11.625 18.952 1.00 33.62 157 THR A O 1
ATOM 1244 N N . THR A 1 158 ? -15.585 -11.023 19.341 1.00 32.47 158 THR A N 1
ATOM 1245 C CA . THR A 1 158 ? -16.175 -11.792 18.259 1.00 32.47 158 THR A CA 1
ATOM 1246 C C . THR A 1 158 ? -15.620 -11.148 17.005 1.00 32.47 158 THR A C 1
ATOM 1248 O O . THR A 1 158 ? -15.983 -10.014 16.702 1.00 32.47 158 THR A O 1
ATOM 1251 N N . ILE A 1 159 ? -14.684 -11.821 16.331 1.00 43.00 159 ILE A N 1
ATOM 1252 C CA . ILE A 1 159 ? -14.236 -11.414 15.005 1.00 43.00 159 ILE A CA 1
ATOM 1253 C C . ILE A 1 159 ? -15.522 -11.338 14.193 1.00 43.00 159 ILE A C 1
ATOM 1255 O O . ILE A 1 159 ? -16.099 -12.372 13.844 1.00 43.00 159 ILE A O 1
ATOM 1259 N N . LYS A 1 160 ? -16.029 -10.120 13.959 1.00 41.84 160 LYS A N 1
ATOM 1260 C CA . LYS A 1 160 ? -17.044 -9.903 12.942 1.00 41.84 160 LYS A CA 1
ATOM 1261 C C . LYS A 1 160 ? -16.429 -10.514 11.701 1.00 41.84 160 LYS A C 1
ATOM 1263 O O . LYS A 1 160 ? -15.379 -10.066 11.243 1.00 41.84 160 LYS A O 1
ATOM 1268 N N . ILE A 1 161 ? -17.032 -11.590 11.208 1.00 48.09 161 ILE A N 1
ATOM 1269 C CA . ILE A 1 161 ? -16.708 -12.104 9.888 1.00 48.09 161 ILE A CA 1
ATOM 1270 C C . ILE A 1 161 ? -17.169 -10.990 8.954 1.00 48.09 161 ILE A C 1
ATOM 1272 O O . ILE A 1 161 ? -18.336 -10.943 8.571 1.00 48.09 161 ILE A O 1
ATOM 1276 N N . ASN A 1 162 ? -16.287 -10.021 8.703 1.00 57.31 162 ASN A N 1
ATOM 1277 C CA . ASN A 1 162 ? -16.552 -8.911 7.813 1.00 57.31 162 ASN A CA 1
ATOM 1278 C C . ASN A 1 162 ? -16.733 -9.535 6.439 1.00 57.31 162 ASN A C 1
ATOM 1280 O O . ASN A 1 162 ? -15.784 -9.957 5.777 1.00 57.31 162 ASN A O 1
ATOM 1284 N N . ARG A 1 163 ? -17.996 -9.692 6.054 1.00 76.62 163 ARG A N 1
ATOM 1285 C CA . ARG A 1 163 ? -18.353 -10.075 4.704 1.00 76.62 163 ARG A CA 1
ATOM 1286 C C . ARG A 1 163 ? -18.055 -8.852 3.852 1.00 76.62 163 ARG A C 1
ATOM 1288 O O . ARG A 1 163 ? -18.791 -7.878 3.909 1.00 76.62 163 ARG A O 1
ATOM 1295 N N . PHE A 1 164 ? -16.926 -8.887 3.156 1.00 88.12 164 PHE A N 1
ATOM 1296 C CA . PHE A 1 164 ? -16.538 -7.814 2.255 1.00 88.12 164 PHE A CA 1
ATOM 1297 C C . PHE A 1 164 ? -17.447 -7.802 1.031 1.00 88.12 164 PHE A C 1
ATOM 1299 O O . PHE A 1 164 ? -17.753 -8.864 0.474 1.00 88.12 164 PHE A O 1
ATOM 1306 N N . ASP A 1 165 ? -17.836 -6.605 0.604 1.00 89.88 165 ASP A N 1
ATOM 1307 C CA . ASP A 1 165 ? -18.466 -6.423 -0.694 1.00 89.88 165 ASP A CA 1
ATOM 1308 C C . ASP A 1 165 ? -17.433 -6.694 -1.811 1.00 89.88 165 ASP A C 1
ATOM 1310 O O . ASP A 1 165 ? -16.211 -6.607 -1.587 1.00 89.88 165 ASP A O 1
ATOM 1314 N N . PRO A 1 166 ? -17.881 -7.083 -3.020 1.00 89.19 166 PRO A N 1
ATOM 1315 C CA . PRO A 1 166 ? -17.001 -7.170 -4.179 1.00 89.19 166 PRO A CA 1
ATOM 1316 C C . PRO A 1 166 ? -16.234 -5.862 -4.379 1.00 89.19 166 PRO A C 1
ATOM 1318 O O . PRO A 1 166 ? -16.772 -4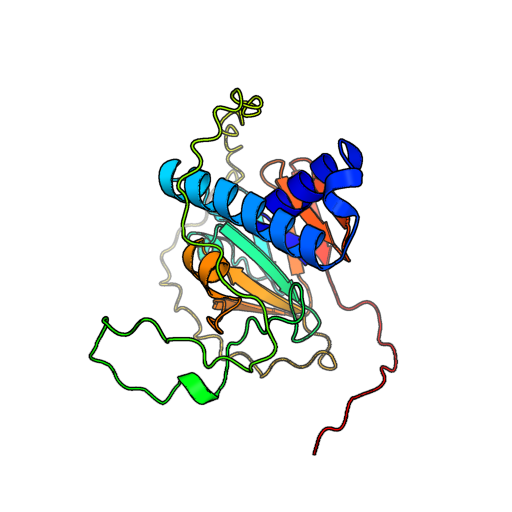.791 -4.118 1.00 89.19 166 PRO A O 1
ATOM 1321 N N . GLN A 1 167 ? -14.991 -5.947 -4.863 1.00 88.12 167 GLN A N 1
ATOM 1322 C CA . GLN A 1 167 ? -14.235 -4.739 -5.181 1.00 88.12 167 GLN A CA 1
ATOM 1323 C C . GLN A 1 167 ? -14.991 -3.920 -6.230 1.00 88.12 167 GLN A C 1
ATOM 1325 O O . GLN A 1 167 ? -15.289 -4.428 -7.313 1.00 88.12 167 GLN A O 1
ATOM 1330 N N . ASP A 1 168 ? -15.234 -2.655 -5.914 1.00 89.69 168 ASP A N 1
ATOM 1331 C CA . ASP A 1 168 ? -15.781 -1.664 -6.824 1.00 89.69 168 ASP A CA 1
ATOM 1332 C C . ASP A 1 168 ? -15.073 -0.340 -6.537 1.00 89.69 168 ASP A C 1
ATOM 1334 O O . ASP A 1 168 ? -15.010 0.094 -5.403 1.00 89.69 168 ASP A O 1
ATOM 1338 N N . PHE A 1 169 ? -14.482 0.298 -7.543 1.00 90.00 169 PHE A N 1
ATOM 1339 C CA . PHE A 1 169 ? -13.822 1.596 -7.344 1.00 90.00 169 PHE A CA 1
ATOM 1340 C C . PHE A 1 169 ? -14.815 2.771 -7.343 1.00 90.00 169 PHE A C 1
ATOM 1342 O O . PHE A 1 169 ? -14.438 3.912 -7.075 1.00 90.00 169 PHE A O 1
ATOM 1349 N N . SER A 1 170 ? -16.077 2.522 -7.704 1.00 90.25 170 SER A N 1
ATOM 1350 C CA . SER A 1 170 ? -17.141 3.526 -7.735 1.00 90.25 170 SER A CA 1
ATOM 1351 C C . SER A 1 170 ? -17.908 3.641 -6.414 1.00 90.25 170 SER A C 1
ATOM 1353 O O . SER A 1 170 ? -18.609 4.635 -6.213 1.00 90.25 170 SER A O 1
ATOM 1355 N N . ASP A 1 171 ? -17.716 2.689 -5.493 1.00 92.31 171 ASP A N 1
ATOM 1356 C CA . ASP A 1 171 ? -18.395 2.614 -4.192 1.00 92.31 171 ASP A CA 1
ATOM 1357 C C . ASP A 1 171 ? -17.845 3.598 -3.138 1.00 92.31 171 ASP A C 1
ATOM 1359 O O . ASP A 1 171 ? -18.384 3.699 -2.034 1.00 92.31 171 ASP A O 1
ATOM 1363 N N . GLN A 1 172 ? -16.799 4.354 -3.496 1.00 93.25 172 GLN A N 1
ATOM 1364 C CA . GLN A 1 172 ? -16.120 5.335 -2.641 1.00 93.25 172 GLN A CA 1
ATOM 1365 C C . GLN A 1 172 ? -15.476 4.721 -1.389 1.00 93.25 172 GLN A C 1
ATOM 1367 O O . GLN A 1 172 ? -15.266 5.420 -0.390 1.00 93.25 172 GLN A O 1
ATOM 1372 N N . ARG A 1 173 ? -15.154 3.427 -1.432 1.00 93.69 173 ARG A N 1
ATOM 1373 C CA . ARG A 1 173 ? -14.461 2.714 -0.365 1.00 93.69 173 ARG A CA 1
ATOM 1374 C C . ARG A 1 173 ? -13.042 2.345 -0.772 1.00 93.69 173 ARG A C 1
ATOM 1376 O O . ARG A 1 173 ? -12.705 2.128 -1.931 1.00 93.69 173 ARG A O 1
ATOM 1383 N N . LEU A 1 174 ? -12.194 2.265 0.241 1.00 94.94 174 LEU A N 1
ATOM 1384 C CA . LEU A 1 174 ? -10.824 1.800 0.146 1.00 94.94 174 LEU A CA 1
ATOM 1385 C C . LEU A 1 174 ? -10.756 0.356 0.610 1.00 94.94 174 LEU A C 1
ATOM 1387 O O . LEU A 1 174 ? -11.305 -0.013 1.651 1.00 94.94 174 LEU A O 1
ATOM 1391 N N . GLU A 1 175 ? -10.006 -0.440 -0.133 1.00 95.25 175 GLU A N 1
ATOM 1392 C CA . GLU A 1 175 ? -9.700 -1.808 0.237 1.00 95.25 175 GLU A CA 1
ATOM 1393 C C . GLU A 1 175 ? -8.363 -1.862 0.969 1.00 95.25 175 GLU A C 1
ATOM 1395 O O . GLU A 1 175 ? -7.335 -1.420 0.446 1.00 95.25 175 GLU A O 1
ATOM 1400 N N . VAL A 1 176 ? -8.364 -2.453 2.161 1.00 96.12 176 VAL A N 1
ATOM 1401 C CA . VAL A 1 176 ? -7.174 -2.636 2.992 1.00 96.12 176 VAL A CA 1
ATOM 1402 C C . VAL A 1 176 ? -6.785 -4.108 2.960 1.00 96.12 176 VAL A C 1
ATOM 1404 O O . VAL A 1 176 ? -7.544 -4.971 3.407 1.00 96.12 176 VAL A O 1
ATOM 1407 N N . VAL A 1 177 ? -5.606 -4.417 2.422 1.00 95.50 177 VAL A N 1
ATOM 1408 C CA . VAL A 1 177 ? -5.156 -5.796 2.172 1.00 95.50 177 VAL A CA 1
ATOM 1409 C C . VAL A 1 177 ? -3.811 -6.052 2.835 1.00 95.50 177 VAL A C 1
ATOM 1411 O O . VAL A 1 177 ? -2.859 -5.302 2.646 1.00 95.50 177 VAL A O 1
ATOM 1414 N N . GLY A 1 178 ? -3.716 -7.151 3.575 1.00 94.44 178 GLY A N 1
ATOM 1415 C CA . GLY A 1 178 ? -2.473 -7.648 4.148 1.00 94.44 178 GLY A CA 1
ATOM 1416 C C . GLY A 1 178 ? -1.829 -8.700 3.252 1.00 94.44 178 GLY A C 1
ATOM 1417 O O . GLY A 1 178 ? -2.464 -9.697 2.890 1.00 94.44 178 GLY A O 1
ATOM 1418 N N . LEU A 1 179 ? -0.549 -8.514 2.925 1.00 92.31 179 LEU A N 1
ATOM 1419 C CA . LEU A 1 179 ? 0.282 -9.519 2.264 1.00 92.31 179 LEU A CA 1
ATOM 1420 C C . LEU A 1 179 ? 1.391 -9.989 3.213 1.00 92.31 179 LEU A C 1
ATOM 1422 O O . LEU A 1 179 ? 2.074 -9.202 3.868 1.00 92.31 179 LEU A O 1
ATOM 1426 N N . SER A 1 180 ? 1.564 -11.306 3.283 1.00 90.00 180 SER A N 1
ATOM 1427 C CA . SER A 1 180 ? 2.717 -11.932 3.929 1.00 90.00 180 SER A CA 1
ATOM 1428 C C . SER A 1 180 ? 3.791 -12.178 2.874 1.00 90.00 180 SER A C 1
ATOM 1430 O O . SER A 1 180 ? 3.520 -12.087 1.672 1.00 90.00 180 SER A O 1
ATOM 1432 N N . SER A 1 181 ? 4.988 -12.582 3.292 1.00 84.31 181 SER A N 1
ATOM 1433 C CA . SER A 1 181 ? 6.063 -12.986 2.373 1.00 84.31 181 SER A CA 1
ATOM 1434 C C . SER A 1 181 ? 5.599 -14.039 1.355 1.00 84.31 181 SER A C 1
ATOM 1436 O O . SER A 1 181 ? 5.948 -13.969 0.178 1.00 84.31 181 SER A O 1
ATOM 1438 N N . ARG A 1 182 ? 4.747 -14.990 1.778 1.00 84.06 182 ARG A N 1
ATOM 1439 C CA . ARG A 1 182 ? 4.165 -16.006 0.884 1.00 84.06 182 ARG A CA 1
ATOM 1440 C C . ARG A 1 182 ? 3.230 -15.381 -0.150 1.00 84.06 182 ARG A C 1
ATOM 1442 O O . ARG A 1 182 ? 3.297 -15.759 -1.316 1.00 84.06 182 ARG A O 1
ATOM 1449 N N . HIS A 1 183 ? 2.366 -14.455 0.270 1.00 89.38 183 HIS A N 1
ATOM 1450 C CA . HIS A 1 183 ? 1.467 -13.762 -0.652 1.00 89.38 183 HIS A CA 1
ATOM 1451 C C . HIS A 1 183 ? 2.269 -12.964 -1.687 1.00 89.38 183 HIS A C 1
ATOM 1453 O O . HIS A 1 183 ? 2.037 -13.140 -2.878 1.00 89.38 183 HIS A O 1
ATOM 1459 N N . MET A 1 184 ? 3.273 -12.192 -1.257 1.00 86.75 184 MET A N 1
ATOM 1460 C CA . MET A 1 184 ? 4.151 -11.427 -2.155 1.00 86.75 184 MET A CA 1
ATOM 1461 C C . MET A 1 184 ? 4.868 -12.322 -3.176 1.00 86.75 184 MET A C 1
ATOM 1463 O O . MET A 1 184 ? 4.890 -12.010 -4.362 1.00 86.75 184 MET A O 1
ATOM 1467 N N . ALA A 1 185 ? 5.396 -13.472 -2.745 1.00 83.00 185 ALA A N 1
ATOM 1468 C CA . ALA A 1 185 ? 6.104 -14.403 -3.627 1.00 83.00 185 ALA A CA 1
ATOM 1469 C C . ALA A 1 185 ? 5.206 -15.043 -4.700 1.00 83.00 185 ALA A C 1
ATOM 1471 O O . ALA A 1 185 ? 5.683 -15.399 -5.777 1.00 83.00 185 ALA A O 1
ATOM 1472 N N . ALA A 1 186 ? 3.917 -15.226 -4.400 1.00 84.25 186 ALA A N 1
ATOM 1473 C CA . ALA A 1 186 ? 2.993 -15.992 -5.231 1.00 84.25 186 ALA A CA 1
ATOM 1474 C C . ALA A 1 186 ? 1.909 -15.139 -5.918 1.00 84.25 186 ALA A C 1
ATOM 1476 O O . ALA A 1 186 ? 1.108 -15.675 -6.685 1.00 84.25 186 ALA A O 1
ATOM 1477 N N . ILE A 1 187 ? 1.865 -13.821 -5.693 1.00 82.62 187 ILE A N 1
ATOM 1478 C CA . ILE A 1 187 ? 0.801 -12.956 -6.233 1.00 82.62 187 ILE A CA 1
ATOM 1479 C C . ILE A 1 187 ? 0.775 -12.950 -7.769 1.00 82.62 187 ILE A C 1
ATOM 1481 O O . ILE A 1 187 ? -0.291 -12.931 -8.379 1.00 82.62 187 ILE A O 1
ATOM 1485 N N . HIS A 1 188 ? 1.941 -13.072 -8.412 1.00 80.25 188 HIS A N 1
ATOM 1486 C CA . HIS A 1 188 ? 2.057 -13.141 -9.873 1.00 80.25 188 HIS A CA 1
ATOM 1487 C C . HIS A 1 188 ? 1.494 -14.430 -10.487 1.00 80.25 188 HIS A C 1
ATOM 1489 O O . HIS A 1 188 ? 1.207 -14.450 -11.680 1.00 80.25 188 HIS A O 1
ATOM 1495 N N . ILE A 1 189 ? 1.314 -15.489 -9.692 1.00 79.88 189 ILE A N 1
ATOM 1496 C CA . ILE A 1 189 ? 0.712 -16.760 -10.128 1.00 79.88 189 ILE A CA 1
ATOM 1497 C C . ILE A 1 189 ? -0.727 -16.929 -9.615 1.00 79.88 189 ILE A C 1
ATOM 1499 O O . ILE A 1 189 ? -1.262 -18.034 -9.609 1.00 79.88 189 ILE A O 1
ATOM 1503 N N . GLY A 1 190 ? -1.368 -15.834 -9.191 1.00 77.75 190 GLY A N 1
ATOM 1504 C CA . GLY A 1 190 ? -2.797 -15.798 -8.873 1.00 77.75 190 GLY A CA 1
ATOM 1505 C C . GLY A 1 190 ? -3.155 -16.068 -7.412 1.00 77.75 190 GLY A C 1
ATOM 1506 O O . GLY A 1 190 ? -4.336 -16.261 -7.113 1.00 77.75 190 GLY A O 1
ATOM 1507 N N . PHE A 1 191 ? -2.180 -16.072 -6.494 1.00 81.44 191 PHE A N 1
ATOM 1508 C CA . PHE A 1 191 ? -2.495 -16.032 -5.065 1.00 81.44 191 PHE A CA 1
ATOM 1509 C C . PHE A 1 191 ? -3.103 -14.683 -4.692 1.00 81.44 191 PHE A C 1
ATOM 1511 O O . PHE A 1 191 ? -2.665 -13.633 -5.159 1.00 81.44 191 PHE A O 1
ATOM 1518 N N . ARG A 1 192 ? -4.097 -14.735 -3.808 1.00 85.44 192 ARG A N 1
ATOM 1519 C CA . ARG A 1 192 ? -4.765 -13.554 -3.270 1.00 85.44 192 ARG A CA 1
ATOM 1520 C C . ARG A 1 192 ? -4.136 -13.108 -1.959 1.00 85.44 192 ARG A C 1
ATOM 1522 O O . ARG A 1 192 ? -3.642 -13.935 -1.194 1.00 85.44 192 ARG A O 1
ATOM 1529 N N . GLY A 1 193 ? -4.186 -11.808 -1.714 1.00 88.75 193 GLY A N 1
ATOM 1530 C CA . GLY A 1 193 ? -3.964 -11.243 -0.395 1.00 88.75 193 GLY A CA 1
ATOM 1531 C C . GLY A 1 193 ? -5.156 -11.459 0.525 1.00 88.75 193 GLY A C 1
ATOM 1532 O O . GLY A 1 193 ? -6.225 -11.905 0.100 1.00 88.75 193 GLY A O 1
ATOM 1533 N N . ASN A 1 194 ? -4.982 -11.091 1.790 1.00 91.38 194 ASN A N 1
ATOM 1534 C CA . ASN A 1 194 ? -6.054 -11.155 2.773 1.00 91.38 194 ASN A CA 1
ATOM 1535 C C . ASN A 1 194 ? -6.675 -9.772 2.952 1.00 91.38 194 ASN A C 1
ATOM 1537 O O . ASN A 1 194 ? -5.985 -8.828 3.334 1.00 91.38 194 ASN A O 1
ATOM 1541 N N . ARG A 1 195 ? -7.980 -9.652 2.691 1.00 92.56 195 ARG A N 1
ATOM 1542 C CA . ARG A 1 195 ? -8.739 -8.439 3.010 1.00 92.56 195 ARG A CA 1
ATOM 1543 C C . ARG A 1 195 ? -8.813 -8.271 4.525 1.00 92.56 195 ARG A C 1
ATOM 1545 O O . ARG A 1 195 ? -9.260 -9.177 5.224 1.00 92.56 195 ARG A O 1
ATOM 1552 N N . ILE A 1 196 ? -8.347 -7.125 5.003 1.00 94.88 196 ILE A N 1
ATOM 1553 C CA . ILE A 1 196 ? -8.406 -6.713 6.407 1.00 94.88 196 ILE A CA 1
ATOM 1554 C C . ILE A 1 196 ? -9.664 -5.876 6.629 1.00 94.88 196 ILE A C 1
ATOM 1556 O O . ILE A 1 196 ? -10.421 -6.137 7.560 1.00 94.88 196 ILE A O 1
ATOM 1560 N N . ALA A 1 197 ? -9.899 -4.895 5.756 1.00 95.50 197 ALA A N 1
ATOM 1561 C CA . ALA A 1 197 ? -11.024 -3.976 5.852 1.00 95.50 197 ALA A CA 1
ATOM 1562 C C . ALA A 1 197 ? -11.467 -3.491 4.467 1.00 95.50 197 ALA A C 1
ATOM 1564 O O . ALA A 1 197 ? -10.666 -3.440 3.533 1.00 95.50 197 ALA A O 1
ATOM 1565 N N . GLN A 1 198 ? -12.729 -3.082 4.380 1.00 95.12 198 GLN A N 1
ATOM 1566 C CA . GLN A 1 198 ? -13.240 -2.203 3.337 1.00 95.12 198 GLN A CA 1
ATOM 1567 C C . GLN A 1 198 ? -13.856 -1.004 4.065 1.00 95.12 198 GLN A C 1
ATOM 1569 O O . GLN A 1 198 ? -14.712 -1.211 4.924 1.00 95.12 198 GLN A O 1
ATOM 1574 N N . CYS A 1 199 ? -13.370 0.212 3.812 1.00 95.69 199 CYS A N 1
ATOM 1575 C CA . CYS A 1 199 ? -13.705 1.375 4.644 1.00 95.69 199 CYS A CA 1
ATOM 1576 C C . CYS A 1 199 ? -13.784 2.685 3.857 1.00 95.69 199 CYS A C 1
ATOM 1578 O O . CYS A 1 199 ? -13.188 2.811 2.788 1.00 95.69 199 CYS A O 1
ATOM 1580 N N . ASN A 1 200 ? -14.505 3.673 4.386 1.00 95.81 200 ASN A N 1
ATOM 1581 C CA . ASN A 1 200 ? -14.623 5.006 3.784 1.00 95.81 200 ASN A CA 1
ATOM 1582 C C . ASN A 1 200 ? -13.518 5.961 4.266 1.00 95.81 200 ASN A C 1
ATOM 1584 O O . ASN A 1 200 ? -13.051 6.812 3.505 1.00 95.81 200 ASN A O 1
ATOM 1588 N N . HIS A 1 201 ? -13.103 5.816 5.525 1.00 97.31 201 HIS A N 1
ATOM 1589 C CA . HIS A 1 201 ? -12.055 6.609 6.155 1.00 97.31 201 HIS A CA 1
ATOM 1590 C C . HIS A 1 201 ? -10.993 5.698 6.750 1.00 97.31 201 HIS A C 1
ATOM 1592 O O . HIS A 1 201 ? -11.249 4.907 7.658 1.00 97.31 201 HIS A O 1
ATOM 1598 N N . LEU A 1 202 ? -9.772 5.869 6.270 1.00 97.88 202 LEU A N 1
ATOM 1599 C CA . LEU A 1 202 ? -8.612 5.141 6.735 1.00 97.88 202 LEU A CA 1
ATOM 1600 C C . LEU A 1 202 ? -7.654 6.098 7.437 1.00 97.88 202 LEU A C 1
ATOM 1602 O O . LEU A 1 202 ? -7.296 7.147 6.903 1.00 97.88 202 LEU A O 1
ATOM 1606 N N . ARG A 1 203 ? -7.192 5.708 8.620 1.00 97.88 203 ARG A N 1
ATOM 1607 C CA . ARG A 1 203 ? -6.121 6.389 9.336 1.00 97.88 203 ARG A CA 1
ATOM 1608 C C . ARG A 1 203 ? -5.014 5.398 9.673 1.00 97.88 203 ARG A C 1
ATOM 1610 O O . ARG A 1 203 ? -5.250 4.370 10.303 1.00 97.88 203 ARG A O 1
ATOM 1617 N N . ILE A 1 204 ? -3.805 5.735 9.248 1.00 97.38 204 ILE A N 1
ATOM 1618 C CA . ILE A 1 204 ? -2.575 4.981 9.494 1.00 97.38 204 ILE A CA 1
ATOM 1619 C C . ILE A 1 204 ? -1.697 5.853 10.376 1.00 97.38 204 ILE A C 1
ATOM 1621 O O . ILE A 1 204 ? -1.358 6.966 9.983 1.00 97.38 204 ILE A O 1
ATOM 1625 N N . GLU A 1 205 ? -1.312 5.368 11.549 1.00 97.06 205 GLU A N 1
ATOM 1626 C CA . GLU A 1 205 ? -0.319 6.048 12.381 1.00 97.06 205 GLU A CA 1
ATOM 1627 C C . GLU A 1 205 ? 0.967 5.243 12.430 1.00 97.06 205 GLU A C 1
ATOM 1629 O O . GLU A 1 205 ? 0.953 4.046 12.710 1.00 97.06 205 GLU A O 1
ATOM 1634 N N . LEU A 1 206 ? 2.078 5.912 12.153 1.00 94.31 206 LEU A N 1
ATOM 1635 C CA . LEU A 1 206 ? 3.393 5.305 12.097 1.00 94.31 206 LE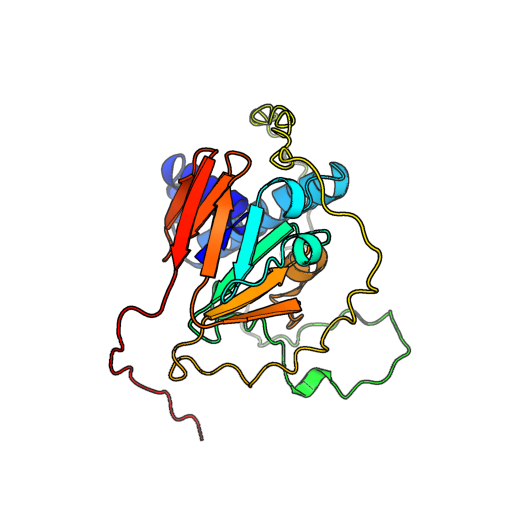U A CA 1
ATOM 1636 C C . LEU A 1 206 ? 4.059 5.397 13.468 1.00 94.31 206 LEU A C 1
ATOM 1638 O O . LEU A 1 206 ? 4.428 6.479 13.917 1.00 94.31 206 LEU A O 1
ATOM 1642 N N . CYS A 1 207 ? 4.250 4.256 14.121 1.00 91.94 207 CYS A N 1
ATOM 1643 C CA . CYS A 1 207 ? 5.004 4.143 15.372 1.00 91.94 207 CYS A CA 1
ATOM 1644 C C . CYS A 1 207 ? 6.524 4.168 15.144 1.00 91.94 207 CYS A C 1
ATOM 1646 O O . CYS A 1 207 ? 7.283 4.527 16.041 1.00 91.94 207 CYS A O 1
ATOM 1648 N N . ALA A 1 208 ? 6.975 3.843 13.931 1.00 89.50 208 ALA A N 1
ATOM 1649 C CA . ALA A 1 208 ? 8.374 3.882 13.520 1.00 89.50 208 ALA A CA 1
ATOM 1650 C C . ALA A 1 208 ? 8.496 4.418 12.087 1.00 89.50 208 ALA A C 1
ATOM 1652 O O . ALA A 1 208 ? 7.523 4.417 11.331 1.00 89.50 208 ALA A O 1
ATOM 1653 N N . SER A 1 209 ? 9.688 4.893 11.718 1.00 89.12 209 SER A N 1
ATOM 1654 C CA . SER A 1 209 ? 9.955 5.288 10.337 1.00 89.12 209 SER A CA 1
ATOM 1655 C C . SER A 1 209 ? 9.865 4.072 9.423 1.00 89.12 209 SER A C 1
ATOM 1657 O O . SER A 1 209 ? 10.310 2.976 9.767 1.00 89.12 209 SER A O 1
ATOM 1659 N N . MET A 1 210 ? 9.279 4.257 8.245 1.00 91.25 210 MET A N 1
ATOM 1660 C CA . MET A 1 210 ? 9.156 3.182 7.271 1.00 91.25 210 MET A CA 1
ATOM 1661 C C . MET A 1 210 ? 9.027 3.712 5.850 1.00 91.25 210 MET A C 1
ATOM 1663 O O . MET A 1 210 ? 8.843 4.905 5.612 1.00 91.25 210 MET A O 1
ATOM 1667 N N . THR A 1 211 ? 9.133 2.800 4.894 1.00 91.44 211 THR A N 1
ATOM 1668 C CA . THR A 1 211 ? 8.973 3.094 3.476 1.00 91.44 211 THR A CA 1
ATOM 1669 C C . THR A 1 211 ? 7.500 3.030 3.084 1.00 91.44 211 THR A C 1
ATOM 1671 O O . THR A 1 211 ? 6.739 2.173 3.554 1.00 91.44 211 THR A O 1
ATOM 1674 N N . ALA A 1 212 ? 7.105 3.934 2.195 1.00 93.50 212 ALA A N 1
ATOM 1675 C CA . ALA A 1 212 ? 5.808 3.926 1.543 1.00 93.50 212 ALA A CA 1
ATOM 1676 C C . ALA A 1 212 ? 5.977 4.075 0.030 1.00 93.50 212 ALA A C 1
ATOM 1678 O O . ALA A 1 212 ? 6.988 4.576 -0.459 1.00 93.50 212 ALA A O 1
ATOM 1679 N N . HIS A 1 213 ? 4.980 3.603 -0.707 1.00 92.75 213 HIS A N 1
ATOM 1680 C CA . HIS A 1 213 ? 4.940 3.669 -2.160 1.00 92.75 213 HIS A CA 1
ATOM 1681 C C . HIS A 1 213 ? 3.555 4.146 -2.602 1.00 92.75 213 HIS A C 1
ATOM 1683 O O . HIS A 1 213 ? 2.533 3.506 -2.323 1.00 92.75 213 HIS A O 1
ATOM 1689 N N . MET A 1 214 ? 3.511 5.297 -3.274 1.00 90.62 214 MET A N 1
ATOM 1690 C CA . MET A 1 214 ? 2.282 5.913 -3.783 1.00 90.62 214 MET A CA 1
ATOM 1691 C C . MET A 1 214 ? 2.467 6.283 -5.249 1.00 90.62 214 MET A C 1
ATOM 1693 O O . MET A 1 214 ? 3.471 6.882 -5.606 1.00 90.62 214 MET A O 1
ATOM 1697 N N . ASP A 1 215 ? 1.505 5.900 -6.088 1.00 83.56 215 ASP A N 1
ATOM 1698 C CA . ASP A 1 215 ? 1.421 6.274 -7.506 1.00 83.56 215 ASP A CA 1
ATOM 1699 C C . ASP A 1 215 ? 2.726 6.139 -8.314 1.00 83.56 215 ASP A C 1
ATOM 1701 O O . ASP A 1 215 ? 3.012 6.932 -9.204 1.00 83.56 215 ASP A O 1
ATOM 1705 N N . GLY A 1 216 ? 3.500 5.084 -8.034 1.00 81.50 216 GLY A N 1
ATOM 1706 C CA . GLY A 1 216 ? 4.745 4.770 -8.739 1.00 81.50 216 GLY A CA 1
ATOM 1707 C C . GLY A 1 216 ? 6.005 5.357 -8.106 1.00 81.50 216 GLY A C 1
ATOM 1708 O O . GLY A 1 216 ? 7.101 4.999 -8.531 1.00 81.50 216 GLY A O 1
ATOM 1709 N N . GLU A 1 217 ? 5.864 6.195 -7.078 1.00 89.06 217 GLU A N 1
ATOM 1710 C CA . GLU A 1 217 ? 6.983 6.847 -6.406 1.00 89.06 217 GLU A CA 1
ATOM 1711 C C . GLU A 1 217 ? 7.156 6.317 -4.978 1.00 89.06 217 GLU A C 1
ATOM 1713 O O . GLU A 1 217 ? 6.222 6.359 -4.162 1.00 89.06 217 GLU A O 1
ATOM 1718 N N . PRO A 1 218 ? 8.338 5.774 -4.657 1.00 92.88 218 PRO A N 1
ATOM 1719 C CA . PRO A 1 218 ? 8.642 5.309 -3.321 1.00 92.88 218 PRO A CA 1
ATOM 1720 C C . PRO A 1 218 ? 9.321 6.421 -2.505 1.00 92.88 218 PRO A C 1
ATOM 1722 O O . PRO A 1 218 ? 10.088 7.225 -3.031 1.00 92.88 218 PRO A O 1
ATOM 1725 N N . PHE A 1 219 ? 9.038 6.494 -1.206 1.00 92.62 219 PHE A N 1
ATOM 1726 C CA . PHE A 1 219 ? 9.596 7.523 -0.322 1.00 92.62 219 PHE A CA 1
ATOM 1727 C C . PHE A 1 219 ? 9.629 7.058 1.138 1.00 92.62 219 PHE A C 1
ATOM 1729 O O . PHE A 1 219 ? 8.930 6.127 1.549 1.00 92.62 219 PHE A O 1
ATOM 1736 N N . TYR A 1 220 ? 10.460 7.726 1.937 1.00 91.81 220 TYR A N 1
ATOM 1737 C CA . TYR A 1 220 ? 10.566 7.490 3.373 1.00 91.81 220 TYR A CA 1
ATOM 1738 C C . TYR A 1 220 ? 9.562 8.338 4.146 1.00 91.81 220 TYR A C 1
ATOM 1740 O O . TYR A 1 220 ? 9.424 9.537 3.904 1.00 91.81 220 TYR A O 1
ATOM 1748 N N . LEU A 1 221 ? 8.911 7.720 5.125 1.00 91.31 221 LEU A N 1
ATOM 1749 C CA . LEU A 1 221 ? 8.077 8.402 6.100 1.00 91.31 221 LEU A CA 1
ATOM 1750 C C . LEU A 1 221 ? 8.741 8.341 7.480 1.00 91.31 221 LEU A C 1
ATOM 1752 O O . LEU A 1 221 ? 9.185 7.265 7.898 1.00 91.31 221 LEU A O 1
ATOM 1756 N N . PRO A 1 222 ? 8.829 9.470 8.201 1.00 91.19 222 PRO A N 1
ATOM 1757 C CA . PRO A 1 222 ? 9.333 9.481 9.567 1.00 91.19 222 PRO A CA 1
ATOM 1758 C C . PRO A 1 222 ? 8.319 8.854 10.538 1.00 91.19 222 PRO A C 1
ATOM 1760 O O . PRO A 1 222 ? 7.145 8.663 10.214 1.00 91.19 222 PRO A O 1
ATOM 1763 N N . SER A 1 223 ? 8.785 8.540 11.748 1.00 89.31 223 SER A N 1
ATOM 1764 C CA . SER A 1 223 ? 7.924 8.079 12.837 1.00 89.31 223 SER A CA 1
ATOM 1765 C C . SER A 1 223 ? 6.980 9.183 13.329 1.00 89.31 223 SER A C 1
ATOM 1767 O O . SER A 1 223 ? 7.164 10.368 13.044 1.00 89.31 223 SER A O 1
ATOM 1769 N N . SER A 1 224 ? 5.965 8.783 14.095 1.00 90.38 224 SER A N 1
ATOM 1770 C CA . SER A 1 224 ? 4.990 9.663 14.750 1.00 90.38 224 SER A CA 1
ATOM 1771 C C . SER A 1 224 ? 4.144 10.506 13.788 1.00 90.38 224 SER A C 1
ATOM 1773 O O . SER A 1 224 ? 3.586 11.531 14.181 1.00 90.38 224 SER A O 1
ATOM 1775 N N . ILE A 1 225 ? 4.018 10.076 12.529 1.00 92.75 225 ILE A N 1
ATOM 1776 C CA . ILE A 1 225 ? 3.102 10.669 11.551 1.00 92.75 225 ILE A CA 1
ATOM 1777 C C . ILE A 1 225 ? 1.789 9.900 11.526 1.00 92.75 225 ILE A C 1
ATOM 1779 O O . ILE A 1 225 ? 1.764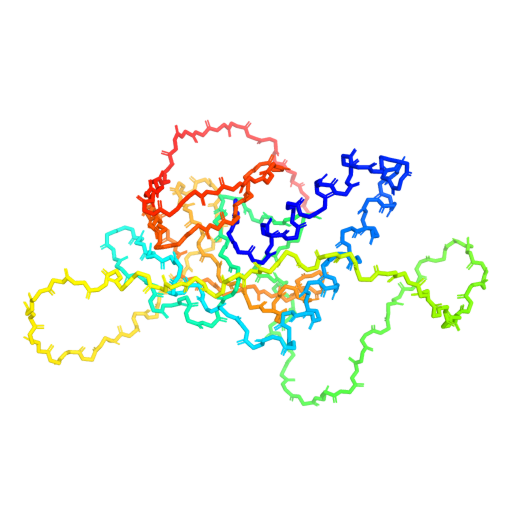 8.675 11.616 1.00 92.75 225 ILE A O 1
ATOM 1783 N N . ALA A 1 226 ? 0.698 10.636 11.323 1.00 95.38 226 ALA A N 1
ATOM 1784 C CA . ALA A 1 226 ? -0.587 10.064 10.975 1.00 95.38 226 ALA A CA 1
ATOM 1785 C C . ALA A 1 226 ? -1.011 10.468 9.561 1.00 95.38 226 ALA A C 1
ATOM 1787 O O . ALA A 1 226 ? -0.987 11.644 9.201 1.00 95.38 226 ALA A O 1
ATOM 1788 N N . ILE A 1 227 ? -1.438 9.480 8.787 1.00 95.88 227 ILE A N 1
ATOM 1789 C CA . ILE A 1 227 ? -1.886 9.609 7.407 1.00 95.88 227 ILE A CA 1
ATOM 1790 C C . ILE A 1 227 ? -3.381 9.328 7.404 1.00 95.88 227 ILE A C 1
ATOM 1792 O O . ILE A 1 227 ? -3.810 8.248 7.808 1.00 95.88 227 ILE A O 1
ATOM 1796 N N . ASN A 1 228 ? -4.165 10.301 6.955 1.00 97.38 228 ASN A N 1
ATOM 1797 C CA . ASN A 1 228 ? -5.603 10.149 6.780 1.00 97.38 228 ASN A CA 1
ATOM 1798 C C . ASN A 1 228 ? -5.894 10.018 5.285 1.00 97.38 228 ASN A C 1
ATOM 1800 O O . ASN A 1 228 ? -5.449 10.849 4.495 1.00 97.38 228 ASN A O 1
ATOM 1804 N N . ILE A 1 229 ? -6.634 8.983 4.909 1.00 96.38 229 ILE A N 1
ATOM 1805 C CA . ILE A 1 229 ? -6.983 8.671 3.529 1.00 96.38 229 ILE A CA 1
ATOM 1806 C C . ILE A 1 229 ? -8.497 8.506 3.481 1.00 96.38 229 ILE A C 1
ATOM 1808 O O . ILE A 1 229 ? -9.080 7.720 4.226 1.00 96.38 229 ILE A O 1
ATOM 1812 N N . SER A 1 230 ? -9.134 9.263 2.604 1.00 95.50 230 SER A N 1
ATOM 1813 C CA . SER A 1 230 ? -10.562 9.185 2.340 1.00 95.50 230 SER A CA 1
ATOM 1814 C C . SER A 1 230 ? -10.812 9.458 0.866 1.00 95.50 230 SER A C 1
ATOM 1816 O O . SER A 1 230 ? -9.938 9.936 0.136 1.00 95.50 230 SER A O 1
ATOM 1818 N N . HIS A 1 231 ? -12.018 9.140 0.416 1.00 93.88 231 HIS A N 1
ATOM 1819 C CA . HIS A 1 231 ? -12.443 9.468 -0.931 1.00 93.88 231 HIS A CA 1
ATOM 1820 C C . HIS A 1 231 ? -12.429 10.995 -1.159 1.00 93.88 231 HIS A C 1
ATOM 1822 O O . HIS A 1 231 ? -13.067 11.745 -0.422 1.00 93.88 231 HIS A O 1
ATOM 1828 N N . GLY A 1 232 ? -11.704 11.449 -2.188 1.00 91.94 232 GLY A N 1
ATOM 1829 C CA . GLY A 1 232 ? -11.525 12.874 -2.507 1.00 91.94 232 GLY A CA 1
ATOM 1830 C C . GLY A 1 232 ? -12.245 13.361 -3.770 1.00 91.94 232 GLY A C 1
ATOM 1831 O O . GLY A 1 232 ? -12.251 14.559 -4.037 1.00 91.94 232 GLY A O 1
ATOM 1832 N N . GLY A 1 233 ? -12.840 12.461 -4.560 1.00 91.44 233 GLY A N 1
ATOM 1833 C CA . GLY A 1 233 ? -13.498 12.786 -5.826 1.00 91.44 233 GLY A CA 1
ATOM 1834 C C . GLY A 1 233 ? -13.505 11.611 -6.802 1.00 91.44 233 GLY A C 1
ATOM 1835 O O . GLY A 1 233 ? -12.836 10.604 -6.581 1.00 91.44 233 GLY A O 1
ATOM 1836 N N . GLN A 1 234 ? -14.252 11.753 -7.898 1.00 91.12 234 GLN A N 1
ATOM 1837 C CA . GLN A 1 234 ? -14.367 10.731 -8.940 1.00 91.12 234 GLN A CA 1
ATOM 1838 C C . GLN A 1 234 ? -14.102 11.333 -10.315 1.00 91.12 234 GLN A C 1
ATOM 1840 O O . GLN A 1 234 ? -14.447 12.483 -10.588 1.00 91.12 234 GLN A O 1
ATOM 1845 N N . VAL A 1 235 ? -13.502 10.529 -11.187 1.00 89.69 235 VAL A N 1
ATOM 1846 C CA . VAL A 1 235 ? -13.236 10.877 -12.583 1.00 89.69 235 VAL A CA 1
ATOM 1847 C C . VAL A 1 235 ? -13.863 9.808 -13.469 1.00 89.69 235 VAL A C 1
ATOM 1849 O O . VAL A 1 235 ? -13.850 8.624 -13.130 1.00 89.69 235 VAL A O 1
ATOM 1852 N N . LEU A 1 236 ? -14.414 10.222 -14.611 1.00 91.06 236 LEU A N 1
ATOM 1853 C CA . LEU A 1 236 ? -14.895 9.290 -15.625 1.00 91.06 236 LEU A CA 1
ATOM 1854 C C . LEU A 1 236 ? -13.703 8.603 -16.292 1.00 91.06 236 LEU A C 1
ATOM 1856 O O . LEU A 1 236 ? -12.865 9.252 -16.915 1.00 91.06 236 LEU A O 1
ATOM 1860 N N . MET A 1 237 ? -13.652 7.281 -16.167 1.00 86.88 237 MET A N 1
ATOM 1861 C CA . MET A 1 237 ? -12.610 6.442 -16.751 1.00 86.88 237 MET A CA 1
ATOM 1862 C C . MET A 1 237 ? -13.191 5.637 -17.913 1.00 86.88 237 MET A C 1
ATOM 1864 O O . MET A 1 237 ? -14.334 5.182 -17.853 1.00 86.88 237 MET A O 1
ATOM 1868 N N . LEU A 1 238 ? -12.395 5.425 -18.964 1.00 88.06 238 LEU A N 1
ATOM 1869 C CA . LEU A 1 238 ? -12.776 4.522 -20.047 1.00 88.06 238 LEU A CA 1
ATOM 1870 C C . LEU A 1 238 ? -12.805 3.084 -19.513 1.00 88.06 238 LEU A C 1
ATOM 1872 O O . LEU A 1 238 ? -11.790 2.571 -19.038 1.00 88.06 238 LEU A O 1
ATOM 1876 N N . ARG A 1 239 ? -13.964 2.432 -19.601 1.00 81.69 239 ARG A N 1
ATOM 1877 C CA . ARG A 1 239 ? -14.120 1.022 -19.243 1.00 81.69 239 ARG A CA 1
ATOM 1878 C C . ARG A 1 239 ? -13.839 0.155 -20.465 1.00 81.69 239 ARG A C 1
ATOM 1880 O O . ARG A 1 239 ? -14.368 0.408 -21.543 1.00 81.69 239 ARG A O 1
ATOM 1887 N N . ASN A 1 240 ? -13.007 -0.868 -20.290 1.00 74.00 240 ASN A N 1
ATOM 1888 C CA . ASN A 1 240 ? -12.826 -1.889 -21.312 1.00 74.00 240 ASN A CA 1
ATOM 1889 C C . ASN A 1 240 ? -13.966 -2.911 -21.197 1.00 74.00 240 ASN A C 1
ATOM 1891 O O . ASN A 1 240 ? -13.933 -3.782 -20.326 1.00 74.00 240 ASN A O 1
ATOM 1895 N N . ASP A 1 241 ? -14.983 -2.779 -22.045 1.00 72.00 241 ASP A N 1
ATOM 1896 C CA . ASP A 1 241 ? -16.099 -3.723 -22.132 1.00 72.00 241 ASP A CA 1
ATOM 1897 C C . ASP A 1 241 ? -15.678 -4.950 -22.952 1.00 72.00 241 ASP A C 1
ATOM 1899 O O . ASP A 1 241 ? -16.084 -5.131 -24.101 1.00 72.00 241 ASP A O 1
ATOM 1903 N N . VAL A 1 242 ? -14.828 -5.803 -22.377 1.00 56.72 242 VAL A N 1
ATOM 1904 C CA . VAL A 1 242 ? -14.583 -7.127 -22.959 1.00 56.72 242 VAL A CA 1
ATOM 1905 C C . VAL A 1 242 ? -15.788 -8.002 -22.612 1.00 56.72 242 VAL A C 1
ATOM 1907 O O . VAL A 1 242 ? -15.931 -8.435 -21.469 1.00 56.72 242 VAL A O 1
ATOM 1910 N N . ARG A 1 243 ? -16.690 -8.168 -23.587 1.00 41.44 243 ARG A N 1
ATOM 1911 C CA . ARG A 1 243 ? -17.771 -9.165 -23.566 1.00 41.44 243 ARG A CA 1
ATOM 1912 C C . ARG A 1 243 ? -17.224 -10.580 -23.697 1.00 41.44 243 ARG A C 1
ATOM 1914 O O . ARG A 1 243 ? -16.243 -10.752 -24.454 1.00 41.44 243 ARG A O 1
#

Secondary structure (DSSP, 8-state):
-EEEHHHHHHHHHHHHHHH-GGGGSSHHHHHHHHHHHHHHHHHHHHHHT---GGGTEEEEETTEE-GGGGTT-SEEEEESSS-BTTTB-TT--GGGGG--S--TT---PPP----------------------------------------------------PPPP-SSS--EEEEEE-HHHHHHGGGTPPPEEEEEESEEEEEESS-EEEEETTEEEEE-TT-EEEEE-------------

Sequence (243 aa):
MSFGLDAAIAIEFHDRRTHDPTKFSSAWKNKLMYLNESRKYLNDFVRSKMWSLDSYIRLICDGENLTDALRHYNTLLILNIPAYIAGTNPWGNPSSLNSNTNNLNHVPVFDRDKHSLSHVATSLSYVHDSAANAHEVNEPTAVNCCNTSQCEDSSTTTIKINRFDPQDFSDQRLEVVGLSSRHMAAIHIGFRGNRIAQCNHLRIELCASMTAHMDGEPFYLPSSIAINISHGGQVLMLRNDVR

Foldseek 3Di:
DKWFLVLVLLVVLVVVCVVCVVQVPDPVSSVVSSVVSLVVSLVCCVVVVDDQCLLWKFKAFPNDTLSVVRRQFRMKDKDLDQADDPRFGQAFDPVVPPDDDDDPPDDDDDDDDDDDDDDDDDDPDPDPDPPPDPPPPPPPPRPPPDDDDDDDDDDDPPPPPPPDDPRDSVVQKIWIWGDHSVCSVCRVVGHHTHTSDIHQKIKMATSAKTWDDDPSDIDIDGHGDIDIDHRDDDDDDDDDPPD